Protein AF-A0A485C4Q7-F1 (afdb_monomer_lite)

Organism: Kluyvera cryocrescens (NCBI:txid580)

Foldseek 3Di:
DDDDPPDPPPPDDDPPDPVVVVVVVVVVVVVVVVVCCVVADDPPPDQKDKDKDKWKFWCDLWWPDHGGHTDDPPDDTDFQAQKDKDKDPPQAPQADQKDKDFVCVRGVFFFFFDFQAKWKAWLNRIADTHPRPQWGKDWDAAPVRDIKIWIWGADRRRGMIMIGIPGRGHHPTIMMMITGTDCVSPVVNRTDMDMDIDMDMDGHDDDDDDDDDDD

Radius of gyration: 36.51 Å; chains: 1; bounding box: 51×37×116 Å

Sequence (215 aa):
MLESVAAEMMSVSDGVMRLPLFLAMILPVQLGAATADACTFIPVTRDQSDIYEVFNVAGSSFGSYAAGDVLDMQSVGVYSQLRRRYVLVASSDGTSKTATFKMEDFEGQNVPIRKGRTNIYVNRIKSVVDNGSGSLLHSFTNAAGEQITVTCSLNYNIGQIALSFSKAPDKGTEIAIETEINIEAAPELIPLINHEMKKYTLFPSQFVIAAEHTV

Structure (mmCIF, N/CA/C/O backbone):
data_AF-A0A485C4Q7-F1
#
_entry.id   AF-A0A485C4Q7-F1
#
loop_
_atom_site.group_PDB
_atom_site.id
_atom_site.type_symbol
_atom_site.label_atom_id
_atom_site.label_alt_id
_atom_site.label_comp_id
_atom_site.label_asym_id
_atom_site.label_entity_id
_atom_site.label_seq_id
_atom_site.pdbx_PDB_ins_code
_atom_site.Cartn_x
_atom_site.Cartn_y
_atom_site.Cartn_z
_atom_site.occupancy
_atom_site.B_iso_or_equiv
_atom_site.auth_seq_id
_atom_site.auth_comp_id
_atom_site.auth_asym_id
_atom_site.auth_atom_id
_atom_site.pdbx_PDB_model_num
ATOM 1 N N . MET A 1 1 ? -8.036 22.361 -90.018 1.00 46.34 1 MET A N 1
ATOM 2 C CA . MET A 1 1 ? -9.222 22.288 -90.901 1.00 46.34 1 MET A CA 1
ATOM 3 C C . MET A 1 1 ? -9.154 21.002 -91.707 1.00 46.34 1 MET A C 1
ATOM 5 O O . MET A 1 1 ? -8.035 20.579 -91.968 1.00 46.34 1 MET A O 1
ATOM 9 N N . LEU A 1 2 ? -10.323 20.455 -92.076 1.00 27.45 2 LEU A N 1
ATOM 10 C CA . LEU A 1 2 ? -10.678 19.052 -92.396 1.00 27.45 2 LEU A CA 1
ATOM 11 C C . LEU A 1 2 ? -11.134 18.295 -91.134 1.00 27.45 2 LEU A C 1
ATOM 13 O O . LEU A 1 2 ? -10.340 17.628 -90.487 1.00 27.45 2 LEU A O 1
ATOM 17 N N . GLU A 1 3 ? -12.254 18.671 -90.512 1.00 32.81 3 GLU A N 1
ATOM 18 C CA . GLU A 1 3 ? -13.667 18.406 -90.873 1.00 32.81 3 GLU A CA 1
ATOM 19 C C . GLU A 1 3 ? -14.136 16.952 -90.690 1.00 32.81 3 GLU A C 1
ATOM 21 O O . GLU A 1 3 ? -13.686 16.034 -91.361 1.00 32.81 3 GLU A O 1
ATOM 26 N N . SER A 1 4 ? -15.113 16.832 -89.781 1.00 42.53 4 SER A N 1
ATOM 27 C CA . SER A 1 4 ? -16.266 15.925 -89.766 1.00 42.53 4 SER A CA 1
ATOM 28 C C . SER A 1 4 ? -16.051 14.429 -90.024 1.00 42.53 4 SER A C 1
ATOM 30 O O . SER A 1 4 ? -16.194 13.946 -91.142 1.00 42.53 4 SER A O 1
ATOM 32 N N . VAL A 1 5 ? -15.929 13.669 -88.931 1.00 37.97 5 VAL A N 1
ATOM 33 C CA . VAL A 1 5 ? -16.602 12.362 -88.810 1.00 37.97 5 VAL A CA 1
ATOM 34 C C . VAL A 1 5 ? -17.296 12.312 -87.445 1.00 37.97 5 VAL A C 1
ATOM 36 O O . VAL A 1 5 ? -16.963 11.534 -86.557 1.00 37.97 5 VAL A O 1
ATOM 39 N N . ALA A 1 6 ? -18.250 13.223 -87.255 1.00 49.09 6 ALA A N 1
ATOM 40 C CA . ALA A 1 6 ? -19.286 13.098 -86.241 1.00 49.09 6 ALA A CA 1
ATOM 41 C C . ALA A 1 6 ? -20.558 12.638 -86.960 1.00 49.09 6 ALA 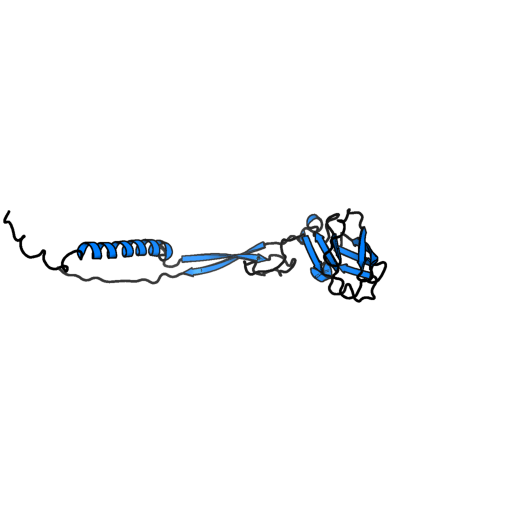A C 1
ATOM 43 O O . ALA A 1 6 ? -21.253 13.459 -87.550 1.00 49.09 6 ALA A O 1
ATOM 44 N N . ALA A 1 7 ? -20.833 11.332 -86.946 1.00 48.88 7 ALA A N 1
ATOM 45 C CA . ALA A 1 7 ? -22.160 10.815 -87.293 1.00 48.88 7 ALA A CA 1
ATOM 46 C C . ALA A 1 7 ? -22.465 9.413 -86.732 1.00 48.88 7 ALA A C 1
ATOM 48 O O . ALA A 1 7 ? -23.632 9.136 -86.492 1.00 48.88 7 ALA A O 1
ATOM 49 N N . GLU A 1 8 ? -21.475 8.545 -86.457 1.00 44.47 8 GLU A N 1
ATOM 50 C CA . GLU A 1 8 ? -21.786 7.129 -86.140 1.00 44.47 8 GLU A CA 1
ATOM 51 C C . GLU A 1 8 ? -21.089 6.505 -84.915 1.00 44.47 8 GLU A C 1
ATOM 53 O O . GLU A 1 8 ? -21.398 5.374 -84.560 1.00 44.47 8 GLU A O 1
ATOM 58 N N . MET A 1 9 ? -20.223 7.218 -84.184 1.00 45.53 9 MET A N 1
ATOM 59 C CA . MET A 1 9 ? -19.555 6.664 -82.981 1.00 45.53 9 MET A CA 1
ATOM 60 C C . MET A 1 9 ? -20.230 7.039 -81.645 1.00 45.53 9 MET A C 1
ATOM 62 O O . MET A 1 9 ? -19.627 6.905 -80.585 1.00 45.53 9 MET A O 1
ATOM 66 N N . MET A 1 10 ? -21.493 7.483 -81.679 1.00 42.41 10 MET A N 1
ATOM 67 C CA . MET A 1 10 ? -22.301 7.817 -80.489 1.00 42.41 10 MET A CA 1
ATOM 68 C C . MET A 1 10 ? -23.436 6.808 -80.214 1.00 42.41 10 MET A C 1
ATOM 70 O O . MET A 1 10 ? -24.407 7.155 -79.548 1.00 42.41 10 MET A O 1
ATOM 74 N N . SER A 1 11 ? -23.348 5.566 -80.709 1.00 48.94 11 SER A N 1
ATOM 75 C CA . SER A 1 11 ? -24.413 4.556 -80.545 1.00 48.94 11 SER A CA 1
ATOM 76 C C . SER A 1 11 ? -24.047 3.327 -79.699 1.00 48.94 11 SER A C 1
ATOM 78 O O . SER A 1 11 ? -24.904 2.465 -79.513 1.00 48.94 11 SER A O 1
ATOM 80 N N . VAL A 1 12 ? -22.836 3.241 -79.122 1.00 48.69 12 VAL A N 1
ATOM 81 C CA . VAL A 1 12 ? -22.468 2.142 -78.203 1.00 48.69 12 VAL A CA 1
ATOM 82 C C . VAL A 1 12 ? -21.661 2.656 -77.005 1.00 48.69 12 VAL A C 1
ATOM 84 O O . VAL A 1 12 ? -20.653 3.347 -77.143 1.00 48.69 12 VAL A O 1
ATOM 87 N N . SER A 1 13 ? -22.137 2.308 -75.811 1.00 49.59 13 SER A N 1
ATOM 88 C CA . SER A 1 13 ? -21.607 2.664 -74.489 1.00 49.59 13 SER A CA 1
ATOM 89 C C . SER A 1 13 ? -20.292 1.932 -74.151 1.00 49.59 13 SER A C 1
ATOM 91 O O . SER A 1 13 ? -20.245 1.197 -73.172 1.00 49.59 13 SER A O 1
ATOM 93 N N . ASP A 1 14 ? -19.223 2.115 -74.934 1.00 49.34 14 ASP A N 1
ATOM 94 C CA . ASP A 1 14 ? -17.923 1.461 -74.652 1.00 49.34 14 ASP A CA 1
ATOM 95 C C . ASP A 1 14 ? -16.669 2.327 -74.902 1.00 49.34 14 ASP A C 1
ATOM 97 O O . ASP A 1 14 ? -15.537 1.853 -74.804 1.00 49.34 14 ASP A O 1
ATOM 101 N N . GLY A 1 15 ? -16.832 3.624 -75.186 1.00 48.62 15 GLY A N 1
ATOM 102 C CA . GLY A 1 15 ? -15.708 4.521 -75.508 1.00 48.62 15 GLY A CA 1
ATOM 103 C C . GLY A 1 15 ? -15.477 5.687 -74.547 1.00 48.62 15 GLY A C 1
ATOM 104 O O . GLY A 1 15 ? -14.541 6.461 -74.739 1.00 48.62 15 GLY A O 1
ATOM 105 N N . VAL A 1 16 ? -16.321 5.851 -73.528 1.00 47.28 16 VAL A N 1
ATOM 106 C CA . VAL A 1 16 ? -16.266 6.999 -72.616 1.00 47.28 16 VAL A CA 1
ATOM 107 C C . VAL A 1 16 ? -15.498 6.594 -71.352 1.00 47.28 16 VAL A C 1
ATOM 109 O O . VAL A 1 16 ? -15.883 5.665 -70.655 1.00 47.28 16 VAL A O 1
ATOM 112 N N . MET A 1 17 ? -14.416 7.329 -71.060 1.00 46.34 17 MET A N 1
ATOM 113 C CA . MET A 1 17 ? -13.672 7.357 -69.784 1.00 46.34 17 MET A CA 1
ATOM 114 C C . MET A 1 17 ? -12.597 6.284 -69.505 1.00 46.34 17 MET A C 1
ATOM 116 O O . MET A 1 17 ? -12.550 5.750 -68.404 1.00 46.34 17 MET A O 1
ATOM 120 N N . ARG A 1 18 ? -11.625 6.038 -70.397 1.00 49.19 18 ARG A N 1
ATOM 121 C CA . ARG A 1 18 ? -10.355 5.399 -69.956 1.00 49.19 18 ARG A CA 1
ATOM 122 C C . ARG A 1 18 ? -9.349 6.407 -69.389 1.00 49.19 18 ARG A C 1
ATOM 124 O O . ARG A 1 18 ? -8.760 6.159 -68.345 1.00 49.19 18 ARG A O 1
ATOM 131 N N . LEU A 1 19 ? -9.204 7.579 -70.011 1.00 51.00 19 LEU A N 1
ATOM 132 C CA . LEU A 1 19 ? -8.240 8.602 -69.572 1.00 51.00 19 LEU A CA 1
ATOM 133 C C . LEU A 1 19 ? -8.528 9.177 -68.161 1.00 51.00 19 LEU A C 1
ATOM 135 O O . LEU A 1 19 ? -7.599 9.240 -67.358 1.00 51.00 19 LEU A O 1
ATOM 139 N N . PRO A 1 20 ? -9.780 9.538 -67.800 1.00 46.31 20 PRO A N 1
ATOM 140 C CA . PRO A 1 20 ? -10.096 10.049 -66.462 1.00 46.31 20 PRO A CA 1
ATOM 141 C C . PRO A 1 20 ? -9.988 8.965 -65.382 1.00 46.31 20 PRO A C 1
ATOM 143 O O . PRO A 1 20 ? -9.615 9.265 -64.252 1.00 46.31 20 PRO A O 1
ATOM 146 N N . LEU A 1 21 ? -10.263 7.702 -65.736 1.00 50.88 21 LEU A N 1
ATOM 147 C CA . LEU A 1 21 ? -10.154 6.555 -64.831 1.00 50.88 21 LEU A CA 1
ATOM 148 C C . LEU A 1 21 ? -8.683 6.219 -64.519 1.00 50.88 21 LEU A C 1
ATOM 150 O O . LEU A 1 21 ? -8.346 5.965 -63.366 1.00 50.88 21 LEU A O 1
ATOM 154 N N . PHE A 1 22 ? -7.788 6.301 -65.515 1.00 50.62 22 PHE A N 1
ATOM 155 C CA . PHE A 1 22 ? -6.341 6.161 -65.301 1.00 50.62 22 PHE A CA 1
ATOM 156 C C . PHE A 1 22 ? -5.765 7.307 -64.451 1.00 50.62 22 PHE A C 1
ATOM 158 O O . PHE A 1 22 ? -4.963 7.055 -63.555 1.00 50.62 22 PHE A O 1
ATOM 165 N N . LEU A 1 23 ? -6.218 8.550 -64.651 1.00 47.44 23 LEU A N 1
ATOM 166 C CA . LEU A 1 23 ? -5.841 9.699 -63.810 1.00 47.44 23 LEU A CA 1
ATOM 167 C C . LEU A 1 23 ? -6.342 9.564 -62.360 1.00 47.44 23 LEU A C 1
ATOM 169 O O . LEU A 1 23 ? -5.604 9.876 -61.424 1.00 47.44 23 LEU A O 1
ATOM 173 N N . ALA A 1 24 ? -7.556 9.040 -62.165 1.00 46.94 24 ALA A N 1
ATOM 174 C CA . ALA A 1 24 ? -8.121 8.757 -60.845 1.00 46.94 24 ALA A CA 1
ATOM 175 C C . ALA A 1 24 ? -7.424 7.592 -60.116 1.00 46.94 24 ALA A C 1
ATOM 177 O O . ALA A 1 24 ? -7.487 7.538 -58.894 1.00 46.94 24 ALA A O 1
ATOM 178 N N . MET A 1 25 ? -6.735 6.691 -60.829 1.00 49.00 25 MET A N 1
ATOM 179 C CA . MET A 1 25 ? -5.866 5.663 -60.234 1.00 49.00 25 MET A CA 1
ATOM 180 C C . MET A 1 25 ? -4.456 6.174 -59.898 1.00 49.00 25 MET A C 1
ATOM 182 O O . MET A 1 25 ? -3.850 5.693 -58.946 1.00 49.00 25 MET A O 1
ATOM 186 N N . ILE A 1 26 ? -3.925 7.146 -60.644 1.00 50.81 26 ILE A N 1
ATOM 187 C CA . ILE A 1 26 ? -2.568 7.684 -60.433 1.00 50.81 26 ILE A CA 1
ATOM 188 C C . ILE A 1 26 ? -2.497 8.593 -59.191 1.00 50.81 26 ILE A C 1
ATOM 190 O O . ILE A 1 26 ? -1.523 8.538 -58.440 1.00 50.81 26 ILE A O 1
ATOM 194 N N . LEU A 1 27 ? -3.534 9.393 -58.929 1.00 44.69 27 LEU A N 1
ATOM 195 C CA . LEU A 1 27 ? -3.564 10.351 -57.811 1.00 44.69 27 LEU A CA 1
ATOM 196 C C . LEU A 1 27 ? -3.566 9.705 -56.404 1.00 44.69 27 LEU A C 1
ATOM 198 O O . LEU A 1 27 ? -2.797 10.156 -55.556 1.00 44.69 27 LEU A O 1
ATOM 202 N N . PRO A 1 28 ? -4.338 8.635 -56.126 1.00 48.78 28 PRO A N 1
ATOM 203 C CA . PRO A 1 28 ? -4.292 7.938 -54.840 1.00 48.78 28 PRO A CA 1
ATOM 204 C C . PRO A 1 28 ? -2.979 7.181 -54.616 1.00 48.78 28 PRO A C 1
ATOM 206 O O . PRO A 1 28 ? -2.513 7.107 -53.483 1.00 48.78 28 PRO A O 1
ATOM 209 N N . VAL A 1 29 ? -2.353 6.656 -55.680 1.00 52.88 29 VAL A N 1
ATOM 210 C CA . VAL A 1 29 ? -1.058 5.954 -55.596 1.00 52.88 29 VAL A CA 1
ATOM 211 C C . VAL A 1 29 ? 0.072 6.928 -55.254 1.00 52.88 29 VAL A C 1
ATOM 213 O O . VAL A 1 29 ? 0.924 6.603 -54.431 1.00 52.88 29 VAL A O 1
ATOM 216 N N . GLN A 1 30 ? 0.052 8.152 -55.794 1.00 49.72 30 GLN A N 1
ATOM 217 C CA . GLN A 1 30 ? 1.031 9.179 -55.420 1.00 49.72 30 GLN A CA 1
ATOM 218 C C . GLN A 1 30 ? 0.791 9.770 -54.019 1.00 49.72 30 GLN A C 1
ATOM 220 O O . GLN A 1 30 ? 1.753 10.056 -53.308 1.00 49.72 30 GLN A O 1
ATOM 225 N N . LEU A 1 31 ? -0.465 9.900 -53.574 1.00 42.94 31 LEU A N 1
ATOM 226 C CA . LEU A 1 31 ? -0.775 10.403 -52.227 1.00 42.94 31 LEU A CA 1
ATOM 227 C C . LEU A 1 31 ? -0.521 9.348 -51.129 1.00 42.94 31 LEU A C 1
ATOM 229 O O . LEU A 1 31 ? -0.059 9.685 -50.036 1.00 42.94 31 LEU A O 1
ATOM 233 N N . GLY A 1 32 ? -0.751 8.066 -51.440 1.00 47.28 32 GLY A N 1
ATOM 234 C CA . GLY A 1 32 ? -0.361 6.933 -50.596 1.00 47.28 32 GLY A CA 1
ATOM 235 C C . GLY A 1 32 ? 1.158 6.769 -50.498 1.00 47.28 32 GLY A C 1
ATOM 236 O O . GLY A 1 32 ? 1.666 6.435 -49.432 1.00 47.28 32 GLY A O 1
ATOM 237 N N . ALA A 1 33 ? 1.897 7.093 -51.566 1.00 52.59 33 ALA A N 1
ATOM 238 C CA . ALA A 1 33 ? 3.357 7.100 -51.548 1.00 52.59 33 ALA A CA 1
ATOM 239 C C . ALA A 1 33 ? 3.921 8.205 -50.642 1.00 52.59 33 ALA A C 1
ATOM 241 O O . ALA A 1 33 ? 4.796 7.911 -49.845 1.00 52.59 33 ALA A O 1
ATOM 242 N N . ALA A 1 34 ? 3.391 9.434 -50.676 1.00 48.88 34 ALA A N 1
ATOM 243 C CA . ALA A 1 34 ? 3.900 10.535 -49.843 1.00 48.88 34 ALA A CA 1
ATOM 244 C C . ALA A 1 34 ? 3.636 10.347 -48.333 1.00 48.88 34 ALA A C 1
ATOM 246 O O . ALA A 1 34 ? 4.421 10.785 -47.494 1.00 48.88 34 ALA A O 1
ATOM 247 N N . THR A 1 35 ? 2.536 9.679 -47.972 1.00 46.25 35 THR A N 1
ATOM 248 C CA . THR A 1 35 ? 2.218 9.352 -46.568 1.00 46.25 35 THR A CA 1
ATOM 249 C C . THR A 1 35 ? 2.944 8.099 -46.078 1.00 46.25 35 THR A C 1
ATOM 251 O O . THR A 1 35 ? 3.341 8.052 -44.915 1.00 46.25 35 THR A O 1
ATOM 254 N N . ALA A 1 36 ? 3.214 7.130 -46.959 1.00 45.50 36 ALA A N 1
ATOM 255 C CA . ALA A 1 36 ? 4.165 6.058 -46.678 1.00 45.50 36 ALA A CA 1
ATOM 256 C C . ALA A 1 36 ? 5.606 6.590 -46.565 1.00 45.50 36 ALA A C 1
ATOM 258 O O . ALA A 1 36 ? 6.362 6.091 -45.735 1.00 45.50 36 ALA A O 1
ATOM 259 N N . ASP A 1 37 ? 5.973 7.627 -47.325 1.00 42.66 37 ASP A N 1
ATOM 260 C CA . ASP A 1 37 ? 7.310 8.235 -47.318 1.00 42.66 37 ASP A CA 1
ATOM 261 C C . ASP A 1 37 ? 7.650 8.847 -45.947 1.00 42.66 37 ASP A C 1
ATOM 263 O O . ASP A 1 37 ? 8.690 8.564 -45.353 1.00 42.66 37 ASP A O 1
ATOM 267 N N . ALA A 1 38 ? 6.689 9.567 -45.359 1.00 44.03 38 ALA A N 1
ATOM 268 C CA . ALA A 1 38 ? 6.826 10.183 -44.038 1.00 44.03 38 ALA A CA 1
ATOM 269 C C . ALA A 1 38 ? 6.892 9.179 -42.865 1.00 44.03 38 ALA A C 1
ATOM 271 O O . ALA A 1 38 ? 7.367 9.537 -41.787 1.00 44.03 38 ALA A O 1
ATOM 272 N N . CYS A 1 39 ? 6.427 7.938 -43.051 1.00 44.81 39 CYS A N 1
ATOM 273 C CA . CYS A 1 39 ? 6.430 6.906 -42.006 1.00 44.81 39 CYS A CA 1
ATOM 274 C C . CYS A 1 39 ? 7.407 5.745 -42.262 1.00 44.81 39 CYS A C 1
ATOM 276 O O . CYS A 1 39 ? 7.594 4.931 -41.359 1.00 44.81 39 CYS A O 1
ATOM 278 N N . THR A 1 40 ? 8.038 5.656 -43.442 1.00 51.75 40 THR A N 1
ATOM 279 C CA . THR A 1 40 ? 8.818 4.464 -43.845 1.00 51.75 40 THR A CA 1
ATOM 280 C C . THR A 1 40 ? 10.255 4.760 -44.284 1.00 51.75 40 THR A C 1
ATOM 282 O O . THR A 1 40 ? 11.059 3.829 -44.341 1.00 51.75 40 THR A O 1
ATOM 285 N N . PHE A 1 41 ? 10.630 6.015 -44.561 1.00 53.94 41 PHE A N 1
ATOM 286 C CA . PHE A 1 41 ? 11.959 6.322 -45.100 1.00 53.94 41 PHE A CA 1
ATOM 287 C C . PHE A 1 41 ? 12.825 7.082 -44.095 1.00 53.94 41 PHE A C 1
ATOM 289 O O . PHE A 1 41 ? 12.546 8.210 -43.693 1.00 53.94 41 PHE A O 1
ATOM 296 N N . ILE A 1 42 ? 13.920 6.437 -43.690 1.00 56.69 42 ILE A N 1
ATOM 297 C CA . ILE A 1 42 ? 15.017 7.088 -42.972 1.00 56.69 42 ILE A CA 1
ATOM 298 C C . ILE A 1 42 ? 15.742 7.981 -43.996 1.00 56.69 42 ILE A C 1
ATOM 300 O O . ILE A 1 42 ? 16.141 7.471 -45.046 1.00 56.69 42 ILE A O 1
ATOM 304 N N . PRO A 1 43 ? 15.919 9.293 -43.749 1.00 52.19 43 PRO A N 1
ATOM 305 C CA . PRO A 1 43 ? 16.594 10.175 -44.693 1.00 52.19 43 PRO A CA 1
ATOM 306 C C . PRO A 1 43 ? 18.017 9.677 -45.000 1.00 52.19 43 PRO A C 1
ATOM 308 O O . PRO A 1 43 ? 18.822 9.434 -44.102 1.00 52.19 43 PRO A O 1
ATOM 311 N N . VAL A 1 44 ? 18.296 9.567 -46.302 1.00 48.31 44 VAL A N 1
ATOM 312 C CA . VAL A 1 44 ? 19.407 8.887 -47.010 1.00 48.31 44 VAL A CA 1
ATOM 313 C C . VAL A 1 44 ? 20.838 9.182 -46.527 1.00 48.31 44 VAL A C 1
ATOM 315 O O . VAL A 1 44 ? 21.777 8.513 -46.942 1.00 48.31 44 VAL A O 1
ATOM 318 N N . THR A 1 45 ? 21.068 10.145 -45.637 1.00 52.31 45 THR A N 1
ATOM 319 C CA . THR A 1 45 ? 22.433 10.453 -45.176 1.00 52.31 45 THR A CA 1
ATOM 320 C C . THR A 1 45 ? 22.964 9.484 -44.118 1.00 52.31 45 THR A C 1
ATOM 322 O O . THR A 1 45 ? 24.146 9.566 -43.778 1.00 52.31 45 THR A O 1
ATOM 325 N N . ARG A 1 46 ? 22.132 8.575 -43.586 1.00 52.97 46 ARG A N 1
ATOM 326 C CA . ARG A 1 46 ? 22.537 7.567 -42.594 1.00 52.97 46 ARG A CA 1
ATOM 327 C C . ARG A 1 46 ? 21.897 6.204 -42.885 1.00 52.97 46 ARG A C 1
ATOM 329 O O . ARG A 1 46 ? 20.684 6.068 -42.792 1.00 52.97 46 ARG A O 1
ATOM 336 N N . ASP A 1 47 ? 22.726 5.184 -43.125 1.00 61.84 47 ASP A N 1
ATOM 337 C CA . ASP A 1 47 ? 22.329 3.765 -43.285 1.00 61.84 47 ASP A CA 1
ATOM 338 C C . ASP A 1 47 ? 21.821 3.110 -41.982 1.00 61.84 47 ASP A C 1
ATOM 340 O O . ASP A 1 47 ? 21.518 1.918 -41.938 1.00 61.84 47 ASP A O 1
ATOM 344 N N . GLN A 1 48 ? 21.735 3.882 -40.899 1.00 65.94 48 GLN A N 1
ATOM 345 C CA . GLN A 1 48 ? 21.333 3.425 -39.580 1.00 65.94 48 GLN A CA 1
ATOM 346 C C . GLN A 1 48 ? 20.550 4.532 -38.869 1.00 65.94 48 GLN A C 1
ATOM 348 O O . GLN A 1 48 ? 21.037 5.659 -38.737 1.00 65.94 48 GLN A O 1
ATOM 353 N N . SER A 1 49 ? 19.356 4.201 -38.376 1.00 65.19 49 SER A N 1
ATOM 354 C CA . SER A 1 49 ? 18.603 5.053 -37.452 1.00 65.19 49 SER A CA 1
ATOM 355 C C . SER A 1 49 ? 18.506 4.373 -36.093 1.00 65.19 49 SER A C 1
ATOM 357 O O . SER A 1 49 ? 18.149 3.199 -36.005 1.00 65.19 49 SER A O 1
ATOM 359 N N . ASP A 1 50 ? 18.828 5.110 -35.035 1.00 73.31 50 ASP A N 1
ATOM 360 C CA . ASP A 1 50 ? 18.721 4.637 -33.661 1.00 73.31 50 ASP A CA 1
ATOM 361 C C . ASP A 1 50 ? 17.496 5.289 -33.006 1.00 73.31 50 ASP A C 1
ATOM 363 O O . ASP A 1 50 ? 17.432 6.511 -32.869 1.00 73.31 50 ASP A O 1
ATOM 367 N N . ILE A 1 51 ? 16.529 4.470 -32.597 1.00 75.56 51 ILE A N 1
ATOM 368 C CA . ILE A 1 51 ? 15.357 4.880 -31.823 1.00 75.56 51 ILE A CA 1
ATOM 369 C C . ILE A 1 51 ? 15.608 4.525 -30.359 1.00 75.56 51 ILE A C 1
ATOM 371 O O . ILE A 1 51 ? 16.019 3.408 -30.046 1.00 75.56 51 ILE A O 1
ATOM 375 N N . TYR A 1 52 ? 15.342 5.471 -29.462 1.00 73.06 52 TYR A N 1
ATOM 376 C CA . TYR A 1 52 ? 15.441 5.263 -28.022 1.00 73.06 52 TYR A CA 1
ATOM 377 C C . TYR A 1 52 ? 14.037 5.209 -27.427 1.00 73.06 52 TYR A C 1
ATOM 379 O O . TYR A 1 52 ? 13.283 6.175 -27.513 1.00 73.06 52 TYR A O 1
ATOM 387 N N . GLU A 1 53 ? 13.692 4.076 -26.828 1.00 76.88 53 GLU A N 1
ATOM 388 C CA . GLU A 1 53 ? 12.511 3.934 -25.983 1.00 76.88 53 GLU A CA 1
ATOM 389 C C . GLU A 1 53 ? 12.918 4.252 -24.546 1.00 76.88 53 GLU A C 1
ATOM 391 O O . GLU A 1 53 ? 13.815 3.607 -24.000 1.00 76.88 53 GLU A O 1
ATOM 396 N N . VAL A 1 54 ? 12.280 5.258 -23.949 1.00 78.25 54 VAL A N 1
ATOM 397 C CA . VAL A 1 54 ? 12.460 5.603 -22.537 1.00 78.25 54 VAL A CA 1
ATOM 398 C C . VAL A 1 54 ? 11.302 4.999 -21.761 1.00 78.25 54 VAL A C 1
ATOM 400 O O . VAL A 1 54 ? 10.149 5.321 -22.044 1.00 78.25 54 VAL A O 1
ATOM 403 N N . PHE A 1 55 ? 11.599 4.160 -20.776 1.00 82.19 55 PHE A N 1
ATOM 404 C CA . PHE A 1 55 ? 10.589 3.597 -19.884 1.00 82.19 55 PHE A CA 1
ATOM 405 C C . PHE A 1 55 ? 10.920 3.904 -18.426 1.00 82.19 55 PHE A C 1
ATOM 407 O O . PHE A 1 55 ? 12.073 4.124 -18.044 1.00 82.19 55 PHE A O 1
ATOM 414 N N . ASN A 1 56 ? 9.867 3.977 -17.617 1.00 82.94 56 ASN A N 1
ATOM 415 C CA . ASN A 1 56 ? 9.970 4.288 -16.200 1.00 82.94 56 ASN A CA 1
ATOM 416 C C . ASN A 1 56 ? 10.286 3.015 -15.422 1.00 82.94 56 ASN A C 1
ATOM 418 O O . ASN A 1 56 ? 9.679 1.971 -15.653 1.00 82.94 56 ASN A O 1
ATOM 422 N N . VAL A 1 57 ? 11.201 3.124 -14.469 1.00 84.50 57 VAL A N 1
ATOM 423 C CA . VAL A 1 57 ? 11.623 2.031 -13.596 1.00 84.50 57 VAL A CA 1
ATOM 424 C C . VAL A 1 57 ? 11.536 2.501 -12.148 1.00 84.50 57 VAL A C 1
ATOM 426 O O . VAL A 1 57 ? 11.881 3.641 -11.829 1.00 84.50 57 VAL A O 1
ATOM 429 N N . ALA A 1 58 ? 11.062 1.644 -11.250 1.00 81.31 58 ALA A N 1
ATOM 430 C CA . ALA A 1 58 ? 11.039 1.925 -9.823 1.00 81.31 58 ALA A CA 1
ATOM 431 C C . ALA A 1 58 ? 12.478 2.040 -9.291 1.00 81.31 58 ALA A C 1
ATOM 433 O O . ALA A 1 58 ? 13.254 1.091 -9.322 1.00 81.31 58 ALA A O 1
ATOM 434 N N . GLY A 1 59 ? 12.858 3.219 -8.802 1.00 76.06 59 GLY A N 1
ATOM 435 C CA . GLY A 1 59 ? 14.173 3.473 -8.206 1.00 76.06 59 GLY A CA 1
ATOM 436 C C . GLY A 1 59 ? 14.285 3.065 -6.734 1.00 76.06 59 GLY A C 1
ATOM 437 O O . GLY A 1 59 ? 15.380 3.087 -6.182 1.00 76.06 59 GLY A O 1
ATOM 438 N N . SER A 1 60 ? 13.175 2.702 -6.089 1.00 79.38 60 SER A N 1
ATOM 439 C CA . SER A 1 60 ? 13.113 2.342 -4.668 1.00 79.38 60 SER A CA 1
ATOM 440 C C . SER A 1 60 ? 12.132 1.197 -4.431 1.00 79.38 60 SER A C 1
ATOM 442 O O . SER A 1 60 ? 11.154 1.061 -5.161 1.00 79.38 60 SER A O 1
ATOM 444 N N . SER A 1 61 ? 12.356 0.406 -3.382 1.00 77.44 61 SER A N 1
ATOM 445 C CA . SER A 1 61 ? 11.406 -0.608 -2.920 1.00 77.44 61 SER A CA 1
ATOM 446 C C . SER A 1 61 ? 10.354 0.040 -2.016 1.00 77.44 61 SER A C 1
ATOM 448 O O . SER A 1 61 ? 10.577 0.203 -0.814 1.00 77.44 61 SER A O 1
ATOM 450 N N . PHE A 1 62 ? 9.228 0.459 -2.588 1.00 76.31 62 PHE A N 1
ATOM 451 C CA . PHE A 1 62 ? 8.131 1.050 -1.822 1.00 76.31 62 PHE A CA 1
ATOM 452 C C . PHE A 1 62 ? 6.776 0.582 -2.346 1.00 76.31 62 PHE A C 1
ATOM 454 O O . PHE A 1 62 ? 6.535 0.564 -3.552 1.00 76.31 62 PHE A O 1
ATOM 461 N N . GLY A 1 63 ? 5.863 0.237 -1.435 1.00 78.75 63 GLY A N 1
ATOM 462 C CA . GLY A 1 63 ? 4.570 -0.328 -1.801 1.00 78.75 63 GLY A CA 1
ATOM 463 C C . GLY A 1 63 ? 4.702 -1.640 -2.567 1.00 78.75 63 GLY A C 1
ATOM 464 O O . GLY A 1 63 ? 5.352 -2.570 -2.106 1.00 78.75 63 GLY A O 1
ATOM 465 N N . SER A 1 64 ? 4.046 -1.731 -3.724 1.00 79.50 64 SER A N 1
ATOM 466 C CA . SER A 1 64 ? 3.941 -2.983 -4.488 1.00 79.50 64 SER A CA 1
ATOM 467 C C . SER A 1 64 ? 5.129 -3.280 -5.409 1.00 79.50 64 SER A C 1
ATOM 469 O O . SER A 1 64 ? 5.119 -4.330 -6.043 1.00 79.50 64 SER A O 1
ATOM 471 N N . TYR A 1 65 ? 6.104 -2.372 -5.519 1.00 83.12 65 TYR A N 1
ATOM 472 C CA . TYR A 1 65 ? 7.194 -2.472 -6.493 1.00 83.12 65 TYR A CA 1
ATOM 473 C C . TYR A 1 65 ? 8.549 -2.644 -5.812 1.00 83.12 65 TYR A C 1
ATOM 475 O O . TYR A 1 65 ? 8.851 -1.973 -4.819 1.00 83.12 65 TYR A O 1
ATOM 483 N N . ALA A 1 66 ? 9.376 -3.517 -6.380 1.00 82.75 66 ALA A N 1
ATOM 484 C CA . ALA A 1 66 ? 10.786 -3.628 -6.051 1.00 82.75 66 ALA A CA 1
ATOM 485 C C . ALA A 1 66 ? 11.610 -2.624 -6.872 1.00 82.75 66 ALA A C 1
ATOM 487 O O . ALA A 1 66 ? 11.204 -2.175 -7.945 1.00 82.75 66 ALA A O 1
ATOM 488 N N . ALA A 1 67 ? 12.797 -2.272 -6.375 1.00 81.38 67 ALA A N 1
ATOM 489 C CA . ALA A 1 67 ? 13.723 -1.461 -7.154 1.00 81.38 67 ALA A CA 1
ATOM 490 C C . ALA A 1 67 ? 14.140 -2.223 -8.427 1.00 81.38 67 ALA A C 1
ATOM 492 O O . ALA A 1 67 ? 14.582 -3.368 -8.343 1.00 81.38 67 ALA A O 1
ATOM 493 N N . GLY A 1 68 ? 14.008 -1.584 -9.589 1.00 80.75 68 GLY A N 1
ATOM 494 C CA . GLY A 1 68 ? 14.245 -2.183 -10.904 1.00 80.75 68 GLY A CA 1
ATOM 495 C C . GLY A 1 68 ? 12.979 -2.636 -11.640 1.00 80.75 68 GLY A C 1
ATOM 496 O O . GLY A 1 68 ? 13.067 -2.972 -12.819 1.00 80.75 68 GLY A O 1
ATOM 497 N N . ASP A 1 69 ? 11.805 -2.609 -11.003 1.00 83.06 69 ASP A N 1
ATOM 498 C CA . ASP A 1 69 ? 10.559 -2.992 -11.675 1.00 83.06 69 ASP A CA 1
ATOM 499 C C . ASP A 1 69 ? 10.121 -1.940 -12.701 1.00 83.06 69 ASP A C 1
ATOM 501 O O . ASP A 1 69 ? 10.131 -0.735 -12.434 1.00 83.06 69 ASP A O 1
ATOM 505 N N . VAL A 1 70 ? 9.691 -2.399 -13.878 1.00 82.31 70 VAL A N 1
ATOM 506 C CA . VAL A 1 70 ? 9.198 -1.527 -14.950 1.00 82.31 70 VAL A CA 1
ATOM 507 C C . VAL A 1 70 ? 7.790 -1.032 -14.620 1.00 82.31 70 VAL A C 1
ATOM 509 O O . VAL A 1 70 ? 6.866 -1.814 -14.392 1.00 82.31 70 VAL A O 1
ATOM 512 N N . LEU A 1 71 ? 7.622 0.287 -14.645 1.00 81.75 71 LEU A N 1
ATOM 513 C CA . LEU A 1 71 ? 6.356 0.975 -14.424 1.00 81.75 71 LEU A CA 1
ATOM 514 C C . LEU A 1 71 ? 5.697 1.268 -15.779 1.00 81.75 71 LEU A C 1
ATOM 516 O O . LEU A 1 71 ? 5.907 2.330 -16.367 1.00 81.75 71 LEU A O 1
ATOM 520 N N . ASP A 1 72 ? 4.910 0.314 -16.273 1.00 78.44 72 ASP A N 1
ATOM 521 C CA . ASP A 1 72 ? 4.166 0.411 -17.539 1.00 78.44 72 ASP A CA 1
ATOM 522 C C . ASP A 1 72 ? 2.640 0.489 -17.308 1.00 78.44 72 ASP A C 1
ATOM 524 O O . ASP A 1 72 ? 2.155 0.276 -16.198 1.00 78.44 72 ASP A O 1
ATOM 528 N N . MET A 1 73 ? 1.842 0.761 -18.344 1.00 74.44 73 MET A N 1
ATOM 529 C CA . MET A 1 73 ? 0.376 0.835 -18.276 1.00 74.44 73 MET A CA 1
ATOM 530 C C . MET A 1 73 ? -0.287 -0.449 -17.751 1.00 74.44 73 MET A C 1
ATOM 532 O O . MET A 1 73 ? -1.421 -0.408 -17.281 1.00 74.44 73 MET A O 1
ATOM 536 N N . GLN A 1 74 ? 0.397 -1.590 -17.869 1.00 76.44 74 GLN A N 1
ATOM 537 C CA . GLN A 1 74 ? -0.072 -2.886 -17.374 1.00 76.44 74 GLN A CA 1
ATOM 538 C C . GLN A 1 74 ? 0.283 -3.124 -15.902 1.00 76.44 74 GLN A C 1
ATOM 540 O O . GLN A 1 74 ? -0.209 -4.076 -15.297 1.00 76.44 74 GLN A O 1
ATOM 545 N N . SER A 1 75 ? 1.133 -2.275 -15.321 1.00 72.62 75 SER A N 1
ATOM 546 C CA . SER A 1 75 ? 1.529 -2.389 -13.925 1.00 72.62 75 SER A CA 1
ATOM 547 C C . SER A 1 75 ? 0.366 -1.978 -13.012 1.00 72.62 75 SER A C 1
ATOM 549 O O . SER A 1 75 ? -0.180 -0.877 -13.098 1.00 72.62 75 SER A O 1
ATOM 551 N N . VAL A 1 76 ? -0.064 -2.906 -12.155 1.00 74.38 76 VAL A N 1
ATOM 552 C CA . VAL A 1 76 ? -1.134 -2.691 -11.175 1.00 74.38 76 VAL A CA 1
ATOM 553 C C . VAL A 1 76 ? -0.514 -2.769 -9.791 1.00 74.38 76 VAL A C 1
ATOM 555 O O . VAL A 1 76 ? -0.083 -3.831 -9.352 1.00 74.38 76 VAL A O 1
ATOM 558 N N . GLY A 1 77 ? -0.475 -1.640 -9.090 1.00 76.06 77 GLY A N 1
ATOM 559 C CA . GLY A 1 77 ? 0.128 -1.570 -7.767 1.00 76.06 77 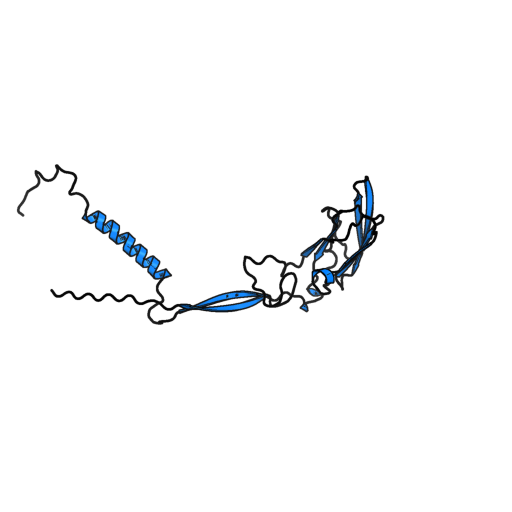GLY A CA 1
ATOM 560 C C . GLY A 1 77 ? 0.081 -0.170 -7.176 1.00 76.06 77 GLY A C 1
ATOM 561 O O . GLY A 1 77 ? -0.305 0.798 -7.837 1.00 76.06 77 GLY A O 1
ATOM 562 N N . VAL A 1 78 ? 0.492 -0.059 -5.916 1.00 79.06 78 VAL A N 1
ATOM 563 C CA . VAL A 1 78 ? 0.602 1.221 -5.213 1.00 79.06 78 VAL A CA 1
ATOM 564 C C . VAL A 1 78 ? 2.070 1.609 -5.080 1.00 79.06 78 VAL A C 1
ATOM 566 O O . VAL A 1 78 ? 2.838 0.918 -4.424 1.00 79.06 78 VAL A O 1
ATOM 569 N N . TYR A 1 79 ? 2.458 2.723 -5.706 1.00 78.31 79 TYR A N 1
ATOM 570 C CA . TYR A 1 79 ? 3.818 3.269 -5.609 1.00 78.31 79 TYR A CA 1
ATOM 571 C C . TYR A 1 79 ? 3.792 4.671 -4.994 1.00 78.31 79 TYR A C 1
ATOM 573 O O . TYR A 1 79 ? 4.145 4.854 -3.836 1.00 78.31 79 TYR A O 1
ATOM 581 N N . SER A 1 80 ? 3.228 5.654 -5.697 1.00 78.62 80 SER A N 1
ATOM 582 C CA . SER A 1 80 ? 3.146 7.054 -5.242 1.00 78.62 80 SER A CA 1
ATOM 583 C C . SER A 1 80 ? 1.931 7.376 -4.362 1.00 78.62 80 SER A C 1
ATOM 585 O O . SER A 1 80 ? 1.799 8.488 -3.849 1.00 78.62 80 SER A O 1
ATOM 587 N N . GLN A 1 81 ? 1.014 6.425 -4.176 1.00 82.56 81 GLN A N 1
ATOM 588 C CA . GLN A 1 81 ? -0.197 6.639 -3.387 1.00 82.56 81 GLN A CA 1
ATOM 589 C C . GLN A 1 81 ? 0.127 6.550 -1.894 1.00 82.56 81 GLN A C 1
ATOM 591 O O . GLN A 1 81 ? 0.388 5.464 -1.385 1.00 82.56 81 GLN A O 1
ATOM 596 N N . LEU A 1 82 ? 0.097 7.683 -1.188 1.00 84.00 82 LEU A N 1
ATOM 597 C CA . LEU A 1 82 ? 0.382 7.738 0.254 1.00 84.00 82 LEU A CA 1
ATOM 598 C C . LEU A 1 82 ? -0.833 7.396 1.121 1.00 84.00 82 LEU A C 1
ATOM 600 O O . LEU A 1 82 ? -0.675 6.951 2.254 1.00 84.00 82 LEU A O 1
ATOM 604 N N . ARG A 1 83 ? -2.050 7.595 0.604 1.00 86.50 83 ARG A N 1
ATOM 605 C CA . ARG A 1 83 ? -3.280 7.175 1.278 1.00 86.50 83 ARG A CA 1
ATOM 606 C C . ARG A 1 83 ? -3.648 5.776 0.817 1.00 86.50 83 ARG A C 1
ATOM 608 O O . ARG A 1 83 ? -3.931 5.577 -0.361 1.00 86.50 83 ARG A O 1
ATOM 615 N N . ARG A 1 84 ? -3.665 4.828 1.747 1.00 86.62 84 ARG A N 1
ATOM 616 C CA . ARG A 1 84 ? -3.898 3.410 1.457 1.00 86.62 84 ARG A CA 1
ATOM 617 C C . ARG A 1 84 ? -4.915 2.825 2.418 1.00 86.62 84 ARG A C 1
ATOM 619 O O . ARG A 1 84 ? -5.092 3.326 3.529 1.00 86.62 84 ARG A O 1
ATOM 626 N N . ARG A 1 85 ? -5.595 1.775 1.962 1.00 88.25 85 ARG A N 1
ATOM 627 C CA . ARG A 1 85 ? -6.526 0.981 2.760 1.00 88.25 85 ARG A CA 1
ATOM 628 C C . ARG A 1 85 ? -6.000 -0.439 2.872 1.00 88.25 85 ARG A C 1
ATOM 630 O O .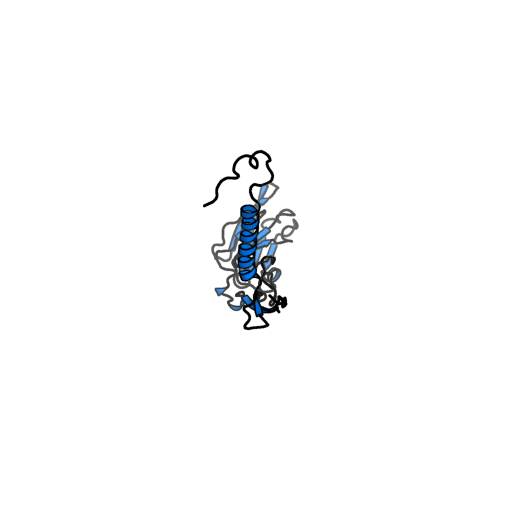 ARG A 1 85 ? -5.795 -1.094 1.857 1.00 88.25 85 ARG A O 1
ATOM 637 N N . TYR A 1 86 ? -5.866 -0.908 4.100 1.00 88.06 86 TYR A N 1
ATOM 638 C CA . TYR A 1 86 ? -5.401 -2.244 4.431 1.00 88.06 86 TYR A CA 1
ATOM 639 C C . TYR A 1 86 ? -6.538 -3.025 5.076 1.00 88.06 86 TYR A C 1
ATOM 641 O O . TYR A 1 86 ? -7.171 -2.543 6.015 1.00 88.06 86 TYR A O 1
ATOM 649 N N . VAL A 1 87 ? -6.813 -4.223 4.566 1.00 85.94 87 VAL A N 1
ATOM 650 C CA . VAL A 1 87 ? -7.813 -5.133 5.134 1.00 85.94 87 VAL A CA 1
ATOM 651 C C . VAL A 1 87 ? -7.101 -6.085 6.088 1.00 85.94 87 VAL A C 1
ATOM 653 O O . VAL A 1 87 ? -6.147 -6.757 5.698 1.00 85.94 87 VAL A O 1
ATOM 656 N N . LEU A 1 88 ? -7.553 -6.156 7.339 1.00 83.12 88 LEU A N 1
ATOM 657 C CA . LEU A 1 88 ? -7.007 -7.095 8.312 1.00 83.12 88 LEU A CA 1
ATOM 658 C C . LEU A 1 88 ? -7.635 -8.475 8.098 1.00 83.12 88 LEU A C 1
ATOM 660 O O . LEU A 1 88 ? -8.765 -8.733 8.501 1.00 83.12 88 LEU A O 1
ATOM 664 N N . VAL A 1 89 ? -6.884 -9.381 7.476 1.00 65.88 89 VAL A N 1
ATOM 665 C CA . VAL A 1 89 ? -7.374 -10.708 7.054 1.00 65.88 89 VAL A CA 1
ATOM 666 C C . VAL A 1 89 ? -7.766 -11.612 8.241 1.00 65.88 89 VAL A C 1
ATOM 668 O O . VAL A 1 89 ? -8.591 -12.506 8.087 1.00 65.88 89 VAL A O 1
ATOM 671 N N . ALA A 1 90 ? -7.229 -11.363 9.441 1.00 61.12 90 ALA A N 1
ATOM 672 C CA . ALA A 1 90 ? -7.436 -12.192 10.636 1.00 61.12 90 ALA A CA 1
ATOM 673 C C . ALA A 1 90 ? -8.253 -11.516 11.760 1.00 61.12 90 ALA A C 1
ATOM 675 O O . ALA A 1 90 ? -8.245 -11.987 12.894 1.00 61.12 90 ALA A O 1
ATOM 676 N N . SER A 1 91 ? -8.933 -10.394 11.503 1.00 61.16 91 SER A N 1
ATOM 677 C CA . SER A 1 91 ? -9.454 -9.539 12.586 1.00 61.16 91 SER A CA 1
ATOM 678 C C . SER A 1 91 ? -10.758 -9.996 13.253 1.00 61.16 91 SER A C 1
ATOM 680 O O . SER A 1 91 ? -11.158 -9.393 14.246 1.00 61.16 91 SER A O 1
ATOM 682 N N . SER A 1 92 ? -11.453 -11.002 12.718 1.00 61.09 92 SER A N 1
ATOM 683 C CA . SER A 1 92 ? -12.763 -11.442 13.223 1.00 61.09 92 SER A CA 1
ATOM 684 C C . SER A 1 92 ? -12.886 -12.966 13.265 1.00 61.09 92 SER A C 1
ATOM 686 O O . SER A 1 92 ? -13.579 -13.608 12.476 1.00 61.09 92 SER A O 1
ATOM 688 N N . ASP A 1 93 ? -12.203 -13.564 14.235 1.00 69.12 93 ASP A N 1
ATOM 689 C CA . ASP A 1 93 ? -12.299 -14.989 14.572 1.00 69.12 93 ASP A CA 1
ATOM 690 C C . ASP A 1 93 ? -13.526 -15.325 15.453 1.00 69.12 93 ASP A C 1
ATOM 692 O O . ASP A 1 93 ? -13.788 -16.496 15.728 1.00 69.12 93 ASP A O 1
ATOM 696 N N . GLY A 1 94 ? -14.289 -14.314 15.892 1.00 68.94 94 GLY A N 1
ATOM 697 C CA . GLY A 1 94 ? -15.422 -14.464 16.812 1.00 68.94 94 GLY A CA 1
ATOM 698 C C . GLY A 1 94 ? -15.034 -14.586 18.290 1.00 68.94 94 GLY A C 1
ATOM 699 O O . GLY A 1 94 ? -15.916 -14.746 19.130 1.00 68.94 94 GLY A O 1
ATOM 700 N N . THR A 1 95 ? -13.740 -14.521 18.625 1.00 75.19 95 THR A N 1
ATOM 701 C CA . THR A 1 95 ? -13.222 -14.829 19.972 1.00 75.19 95 THR A CA 1
ATOM 702 C C . THR A 1 95 ? -12.275 -13.751 20.504 1.00 75.19 95 THR A C 1
ATOM 704 O O . THR A 1 95 ? -12.340 -13.382 21.680 1.00 75.19 95 THR A O 1
ATOM 707 N N . SER A 1 96 ? -11.414 -13.207 19.649 1.00 78.81 96 SER A N 1
ATOM 708 C CA . SER A 1 96 ? -10.386 -12.242 20.011 1.00 78.81 96 SER A CA 1
ATOM 709 C C . SER A 1 96 ? -10.967 -10.842 20.183 1.00 78.81 96 SER A C 1
ATOM 711 O O . SER A 1 96 ? -11.621 -10.286 19.304 1.00 78.81 96 SER A O 1
ATOM 713 N N . LYS A 1 97 ? -10.691 -10.235 21.341 1.00 84.12 97 LYS A N 1
ATOM 714 C CA . LYS A 1 97 ? -11.065 -8.843 21.651 1.00 84.12 97 LYS A CA 1
ATOM 715 C C . LYS A 1 97 ? -10.001 -7.828 21.252 1.00 84.12 97 LYS A C 1
ATOM 717 O O . LYS A 1 97 ? -10.203 -6.633 21.434 1.00 84.12 97 LYS A O 1
ATOM 722 N N . THR A 1 98 ? -8.857 -8.279 20.758 1.00 84.81 98 THR A N 1
ATOM 723 C CA . THR A 1 98 ? -7.719 -7.418 20.434 1.00 84.81 98 THR A CA 1
ATOM 724 C C . THR A 1 98 ? -7.162 -7.789 19.078 1.00 84.81 98 THR A C 1
ATOM 726 O O . THR A 1 98 ? -6.950 -8.967 18.806 1.00 84.81 98 THR A O 1
ATOM 729 N N . ALA A 1 99 ? -6.872 -6.783 18.264 1.00 84.88 99 ALA A N 1
ATOM 730 C CA . ALA A 1 99 ? -6.174 -6.940 16.999 1.00 84.88 99 ALA A CA 1
ATOM 731 C C . ALA A 1 99 ? -5.113 -5.845 16.890 1.00 84.88 99 ALA A C 1
ATOM 733 O O . ALA A 1 99 ? -5.328 -4.721 17.336 1.00 84.88 99 ALA A O 1
ATOM 734 N N . THR A 1 100 ? -3.959 -6.163 16.316 1.00 87.44 100 THR A N 1
ATOM 735 C CA . THR A 1 100 ? -2.910 -5.169 16.077 1.00 87.44 100 THR A CA 1
ATOM 736 C C . THR A 1 100 ? -2.683 -5.054 14.587 1.00 87.44 100 THR A C 1
ATOM 738 O O . THR A 1 100 ? -2.459 -6.054 13.916 1.00 87.44 100 THR A O 1
ATOM 741 N N . PHE A 1 101 ? -2.737 -3.828 14.091 1.00 88.12 101 PHE A N 1
ATOM 742 C CA . PHE A 1 101 ? -2.302 -3.471 12.756 1.00 88.12 101 PHE A CA 1
ATOM 743 C C . PHE A 1 101 ? -0.893 -2.891 12.831 1.00 88.12 101 PHE A C 1
ATOM 745 O O . PHE A 1 101 ? -0.653 -1.976 13.624 1.00 88.12 101 PHE A O 1
ATOM 752 N N . LYS A 1 102 ? 0.023 -3.395 12.007 1.00 88.31 102 LYS A N 1
ATOM 753 C CA . LYS A 1 102 ? 1.366 -2.840 11.835 1.00 88.31 102 LYS A CA 1
ATOM 754 C C . LYS A 1 102 ? 1.608 -2.587 10.356 1.00 88.31 102 LYS A C 1
ATOM 756 O O . LYS A 1 102 ? 1.341 -3.468 9.547 1.00 88.31 102 LYS A O 1
ATOM 761 N N . MET A 1 103 ? 2.158 -1.424 10.016 1.00 84.75 103 MET A N 1
ATOM 762 C CA . MET A 1 103 ? 2.591 -1.155 8.640 1.00 84.75 103 MET A CA 1
ATOM 763 C C . MET A 1 103 ? 3.676 -2.111 8.158 1.00 84.75 103 MET A C 1
ATOM 765 O O . MET A 1 103 ? 3.680 -2.468 6.986 1.00 84.75 103 MET A O 1
ATOM 769 N N . GLU A 1 104 ? 4.536 -2.575 9.063 1.00 86.19 104 GLU A N 1
ATOM 770 C CA . GLU A 1 104 ? 5.591 -3.545 8.765 1.00 86.19 104 GLU A CA 1
ATOM 771 C C . GLU A 1 104 ? 5.056 -4.823 8.107 1.00 86.19 104 GLU A C 1
ATOM 773 O O . GLU A 1 104 ? 5.661 -5.316 7.160 1.00 86.19 104 GLU A O 1
ATOM 778 N N . ASP A 1 105 ? 3.881 -5.301 8.525 1.00 85.06 105 ASP A N 1
ATOM 779 C CA . ASP A 1 105 ? 3.285 -6.529 7.987 1.00 85.06 105 ASP A CA 1
ATOM 780 C C . ASP A 1 105 ? 2.837 -6.377 6.516 1.00 85.06 105 ASP A C 1
ATOM 782 O O . ASP A 1 105 ? 2.677 -7.375 5.816 1.00 85.06 105 ASP A O 1
ATOM 786 N N . PHE A 1 106 ? 2.625 -5.142 6.041 1.00 82.25 106 PHE A N 1
ATOM 787 C CA . PHE A 1 106 ? 2.128 -4.851 4.689 1.00 82.25 106 PHE A CA 1
ATOM 788 C C . PHE A 1 106 ? 3.181 -4.212 3.779 1.00 82.25 106 PHE A C 1
ATOM 790 O O . PHE A 1 106 ? 3.211 -4.498 2.587 1.00 82.25 106 PHE A O 1
ATOM 797 N N . GLU A 1 107 ? 4.027 -3.341 4.326 1.00 80.88 107 GLU A N 1
ATOM 798 C CA . GLU A 1 107 ? 5.048 -2.586 3.590 1.00 80.88 107 GLU A CA 1
ATOM 799 C C . GLU A 1 107 ? 6.459 -3.169 3.783 1.00 80.88 107 GLU A C 1
ATOM 801 O O . GLU A 1 107 ? 7.416 -2.666 3.200 1.00 80.88 107 GLU A O 1
ATOM 806 N N . GLY A 1 108 ? 6.616 -4.195 4.629 1.00 80.25 108 GLY A N 1
ATOM 807 C CA . GLY A 1 108 ? 7.902 -4.831 4.944 1.00 80.25 108 GLY A CA 1
ATOM 808 C C . GLY A 1 108 ? 8.822 -4.004 5.848 1.00 80.25 108 GLY A C 1
ATOM 809 O O . GLY A 1 108 ? 9.933 -4.435 6.148 1.00 80.25 108 GLY A O 1
ATOM 810 N N . GLN A 1 109 ? 8.382 -2.818 6.277 1.00 82.75 109 GLN A N 1
ATOM 811 C CA . GLN A 1 109 ? 9.140 -1.904 7.131 1.00 82.75 109 GLN A CA 1
ATOM 812 C C . GLN A 1 109 ? 8.215 -0.993 7.944 1.00 82.75 109 GLN A C 1
ATOM 814 O O . GLN A 1 109 ? 7.035 -0.824 7.631 1.00 82.75 109 GLN A O 1
ATOM 819 N N . ASN A 1 110 ? 8.762 -0.365 8.983 1.00 86.00 110 ASN A N 1
ATOM 820 C CA . ASN A 1 110 ? 8.024 0.615 9.772 1.00 86.00 110 ASN A CA 1
ATOM 821 C C . ASN A 1 110 ? 7.831 1.905 8.975 1.00 86.00 110 ASN A C 1
ATOM 823 O O . ASN A 1 110 ? 8.798 2.534 8.549 1.00 86.00 110 ASN A O 1
ATOM 827 N N . VAL A 1 111 ? 6.573 2.310 8.810 1.00 85.50 111 VAL A N 1
ATOM 828 C CA . VAL A 1 111 ? 6.202 3.488 8.027 1.00 85.50 111 VAL A CA 1
ATOM 829 C C . VAL A 1 111 ? 5.377 4.430 8.903 1.00 85.50 111 VAL A C 1
ATOM 831 O O . VAL A 1 111 ? 4.300 4.041 9.365 1.00 85.50 111 VAL A O 1
ATOM 834 N N . PRO A 1 112 ? 5.832 5.673 9.143 1.00 87.81 112 PRO A N 1
ATOM 835 C CA . PRO A 1 112 ? 5.093 6.612 9.971 1.00 87.81 112 PRO A CA 1
ATOM 836 C C . PRO A 1 112 ? 3.766 7.015 9.318 1.00 87.81 112 PRO A C 1
ATOM 838 O O . PRO A 1 112 ? 3.654 7.157 8.099 1.00 87.81 112 PRO A O 1
ATOM 841 N N . ILE A 1 113 ? 2.756 7.261 10.148 1.00 89.62 113 ILE A N 1
ATOM 842 C CA . ILE A 1 113 ? 1.405 7.652 9.730 1.00 89.62 113 ILE A CA 1
ATOM 843 C C . ILE A 1 113 ? 1.177 9.131 10.043 1.00 89.62 113 ILE A C 1
ATOM 845 O O . ILE A 1 113 ? 1.566 9.640 11.098 1.00 89.62 113 ILE A O 1
ATOM 849 N N . ARG A 1 114 ? 0.502 9.840 9.137 1.00 86.75 114 ARG A N 1
ATOM 850 C CA . ARG A 1 114 ? 0.160 11.250 9.313 1.00 86.75 114 ARG A CA 1
ATOM 851 C C . ARG A 1 114 ? -0.968 11.400 10.330 1.00 86.75 114 ARG A C 1
ATOM 853 O O . ARG A 1 114 ? -2.035 10.801 10.199 1.00 86.75 114 ARG A O 1
ATOM 860 N N . LYS A 1 115 ? -0.736 12.244 11.337 1.00 87.50 115 LYS A N 1
ATOM 861 C CA . LYS A 1 115 ? -1.721 12.553 12.383 1.00 87.50 115 LYS A CA 1
ATOM 862 C C . LYS A 1 115 ? -2.994 13.141 11.769 1.00 87.50 115 LYS A C 1
ATOM 864 O O . LYS A 1 115 ? -2.919 14.001 10.891 1.00 87.50 115 LYS A O 1
ATOM 869 N N . GLY A 1 116 ? -4.157 12.703 12.243 1.00 85.50 116 GLY A N 1
ATOM 870 C CA . GLY A 1 116 ? -5.450 13.251 11.833 1.00 85.50 116 GLY A CA 1
ATOM 871 C C . GLY A 1 116 ? -5.911 12.857 10.424 1.00 85.50 116 GLY A C 1
ATOM 872 O O . GLY A 1 116 ? -6.672 13.589 9.781 1.00 85.50 116 GLY A O 1
ATOM 873 N N . ARG A 1 117 ? -5.387 11.750 9.883 1.00 85.12 117 ARG A N 1
ATOM 874 C CA . ARG A 1 117 ? -5.732 11.236 8.541 1.00 85.12 117 ARG A CA 1
ATOM 875 C C . ARG A 1 117 ? -6.134 9.763 8.520 1.00 85.12 117 ARG A C 1
ATOM 877 O O . ARG A 1 117 ? -6.501 9.257 7.459 1.00 85.12 117 ARG A O 1
ATOM 884 N N . THR A 1 118 ? -6.111 9.112 9.678 1.00 87.94 118 THR A N 1
ATOM 885 C CA . THR A 1 118 ? -6.439 7.696 9.840 1.00 87.94 118 THR A CA 1
ATOM 886 C C . THR A 1 118 ? -7.924 7.490 10.099 1.00 87.94 118 THR A C 1
ATOM 888 O O . THR A 1 118 ? -8.505 8.176 10.937 1.00 87.94 118 THR A O 1
ATOM 891 N N . ASN A 1 119 ? -8.517 6.509 9.420 1.00 89.44 119 ASN A N 1
ATOM 892 C CA . ASN A 1 119 ? -9.906 6.089 9.582 1.00 89.44 119 ASN A CA 1
ATOM 893 C C . ASN A 1 119 ? -9.972 4.566 9.687 1.00 89.44 119 ASN A C 1
ATOM 895 O O . ASN A 1 119 ? -9.132 3.860 9.130 1.00 89.44 119 ASN A O 1
ATOM 899 N N . ILE A 1 120 ? -11.018 4.055 10.324 1.00 88.75 120 ILE A N 1
ATOM 900 C CA . ILE A 1 120 ? -11.298 2.622 10.387 1.00 88.75 120 ILE A CA 1
ATOM 901 C C . ILE A 1 120 ? -12.606 2.353 9.665 1.00 88.75 120 ILE A C 1
ATOM 903 O O . ILE A 1 120 ? -13.531 3.162 9.695 1.00 88.75 120 ILE A O 1
ATOM 907 N N . TYR A 1 121 ? -12.671 1.211 9.002 1.00 88.00 121 TYR A N 1
ATOM 908 C CA . TYR A 1 121 ? -13.865 0.685 8.381 1.00 88.00 121 TYR A CA 1
ATOM 909 C C . TYR A 1 121 ? -14.218 -0.634 9.054 1.00 88.00 121 TYR A C 1
ATOM 911 O O . TYR A 1 121 ? -13.398 -1.549 9.091 1.00 88.00 121 TYR A O 1
ATOM 919 N N . VAL A 1 122 ? -15.442 -0.736 9.558 1.00 85.94 122 VAL A N 1
ATOM 920 C CA . VAL A 1 122 ? -16.014 -1.997 10.043 1.00 85.94 122 VAL A CA 1
ATOM 921 C C . VAL A 1 122 ? -17.170 -2.346 9.120 1.00 85.94 122 VAL A C 1
ATOM 923 O O . VAL A 1 122 ? -18.078 -1.537 8.950 1.00 85.94 122 VAL A O 1
ATOM 926 N N . ASN A 1 123 ? -17.117 -3.502 8.456 1.00 84.50 123 ASN A N 1
ATOM 927 C CA . ASN A 1 123 ? -18.075 -3.888 7.413 1.00 84.50 123 ASN A CA 1
ATOM 928 C C . ASN A 1 123 ? -18.312 -2.771 6.381 1.00 84.50 123 ASN A C 1
ATOM 930 O O . ASN A 1 123 ? -19.443 -2.473 6.003 1.00 84.50 123 ASN A O 1
ATOM 934 N N . ARG A 1 124 ? -17.222 -2.124 5.939 1.00 82.44 124 ARG A N 1
ATOM 935 C CA . ARG A 1 124 ? -17.223 -1.011 4.966 1.00 82.44 124 ARG A CA 1
ATOM 936 C C . ARG A 1 124 ? -17.905 0.275 5.450 1.00 82.44 124 ARG A C 1
ATOM 938 O O . ARG A 1 124 ? -17.978 1.238 4.689 1.00 82.44 124 ARG A O 1
ATOM 945 N N . ILE A 1 125 ? -18.328 0.338 6.711 1.00 85.00 125 ILE A N 1
ATOM 946 C CA . ILE A 1 125 ? -18.836 1.555 7.346 1.00 85.00 125 ILE A CA 1
ATOM 947 C C . ILE A 1 125 ? -17.665 2.308 7.958 1.00 85.00 125 ILE A C 1
ATOM 949 O O . ILE A 1 125 ? -16.896 1.756 8.742 1.00 85.00 125 ILE A O 1
ATOM 953 N N . LYS A 1 126 ? -17.531 3.574 7.572 1.00 86.06 126 LYS A N 1
ATOM 954 C CA . LYS A 1 126 ? -16.424 4.441 7.962 1.00 86.06 126 LYS A CA 1
ATOM 955 C C . LYS A 1 126 ? -16.617 5.011 9.371 1.00 86.06 126 LYS A C 1
ATOM 957 O O . LYS A 1 126 ? -17.694 5.506 9.698 1.00 86.06 126 LYS A O 1
ATOM 962 N N . SER A 1 127 ? -15.548 5.028 10.160 1.00 87.38 127 SER A N 1
ATOM 963 C CA . SER A 1 127 ? -15.475 5.731 11.439 1.00 87.38 127 SER A CA 1
ATOM 964 C C . SER A 1 127 ? -15.332 7.247 11.274 1.00 87.38 127 SER A C 1
ATOM 966 O O . SER A 1 127 ? -15.076 7.773 10.188 1.00 87.38 127 SER A O 1
ATOM 968 N N . VAL A 1 128 ? -15.411 7.968 12.394 1.00 85.31 128 VAL A N 1
ATOM 969 C CA . VAL A 1 128 ? -14.923 9.353 12.455 1.00 85.31 128 VAL A CA 1
ATOM 970 C C . VAL A 1 128 ? -13.425 9.363 12.141 1.00 85.31 128 VAL A C 1
ATOM 972 O O . VAL A 1 128 ? -12.730 8.378 12.398 1.00 85.31 128 VAL A O 1
ATOM 975 N N . VAL A 1 129 ? -12.952 10.452 11.541 1.00 85.06 129 VAL A N 1
ATOM 976 C CA . VAL A 1 129 ? -11.530 10.651 11.252 1.00 85.06 129 VAL A CA 1
ATOM 977 C C . VAL A 1 129 ? -10.762 10.858 12.551 1.00 85.06 129 VAL A C 1
ATOM 979 O O . VAL A 1 129 ? -11.265 11.508 13.467 1.00 85.06 129 VAL A O 1
ATOM 982 N N . ASP A 1 130 ? -9.545 10.322 12.621 1.00 87.25 130 ASP A N 1
ATOM 983 C CA . ASP A 1 130 ? -8.618 10.604 13.714 1.00 87.25 130 ASP A CA 1
ATOM 984 C C . ASP A 1 130 ? -8.479 12.121 13.941 1.00 87.25 130 ASP A C 1
ATOM 986 O O . ASP A 1 130 ? -8.408 12.917 13.004 1.00 87.25 130 ASP A O 1
ATOM 990 N N . ASN A 1 131 ? -8.447 12.525 15.207 1.00 85.19 131 ASN A N 1
ATOM 991 C CA . ASN A 1 131 ? -8.281 13.916 15.624 1.00 85.19 131 ASN A CA 1
ATOM 992 C C . ASN A 1 131 ? -6.821 14.242 15.995 1.00 85.19 131 ASN A C 1
ATOM 994 O O . ASN A 1 131 ? -6.541 15.341 16.468 1.00 85.19 131 ASN A O 1
ATOM 998 N N . GLY A 1 132 ? -5.892 13.298 15.812 1.00 82.19 132 GLY A N 1
ATOM 999 C CA . GLY A 1 132 ? -4.476 13.464 16.129 1.00 82.19 132 GLY A CA 1
ATOM 1000 C C . GLY A 1 132 ? -4.145 13.279 17.612 1.00 82.19 132 GLY A C 1
ATOM 1001 O O . GLY A 1 132 ? -2.992 13.473 17.997 1.00 82.19 132 GLY A O 1
ATOM 1002 N N . SER A 1 133 ? -5.114 12.876 18.443 1.00 82.56 133 SER A N 1
ATOM 1003 C CA . SER A 1 133 ? -4.916 12.644 19.884 1.00 82.56 133 SER A CA 1
ATOM 1004 C C . SER A 1 133 ? -4.210 11.323 20.204 1.00 82.56 133 SER A C 1
ATOM 1006 O O . SER A 1 133 ? -3.764 11.120 21.328 1.00 82.56 133 SER A O 1
ATOM 1008 N N . GLY A 1 134 ? -4.090 10.425 19.219 1.00 81.25 134 GLY A N 1
ATOM 1009 C CA . GLY A 1 134 ? -3.482 9.102 19.414 1.00 81.25 134 GLY A CA 1
ATOM 1010 C C . GLY A 1 134 ? -4.486 8.042 19.860 1.00 81.25 134 GLY A C 1
ATOM 1011 O O . GLY A 1 134 ? -4.101 6.896 20.091 1.00 81.25 134 GLY A O 1
ATOM 1012 N N . SER A 1 135 ? -5.771 8.396 19.942 1.00 85.75 135 SER A N 1
ATOM 1013 C CA . SER A 1 135 ? -6.851 7.442 20.133 1.00 85.75 135 SER A CA 1
ATOM 1014 C C . SER A 1 135 ? -8.007 7.709 19.178 1.00 85.75 135 SER A C 1
ATOM 1016 O O . SER A 1 135 ? -8.341 8.856 18.885 1.00 85.75 135 SER A O 1
ATOM 1018 N N . LEU A 1 136 ? -8.622 6.627 18.709 1.00 86.62 136 LEU A N 1
ATOM 1019 C CA . LEU A 1 136 ? -9.813 6.668 17.874 1.00 86.62 136 LEU A CA 1
ATOM 1020 C C . LEU A 1 136 ? -10.858 5.713 18.443 1.00 86.62 136 LEU A C 1
ATOM 1022 O O . LEU A 1 136 ? -10.575 4.549 18.722 1.00 86.62 136 LEU A O 1
ATOM 1026 N N . LEU A 1 137 ? -12.066 6.233 18.625 1.00 86.75 137 LEU A N 1
ATOM 1027 C CA . LEU A 1 137 ? -13.205 5.508 19.168 1.00 86.75 137 LEU A CA 1
ATOM 1028 C C . LEU A 1 137 ? -14.261 5.383 18.080 1.00 86.75 137 LEU A C 1
ATOM 1030 O O . LEU A 1 137 ? -14.632 6.367 17.437 1.00 86.75 137 LEU A O 1
ATOM 1034 N N . HIS A 1 138 ? -14.758 4.171 17.884 1.00 87.31 138 HIS A N 1
ATOM 1035 C CA . HIS A 1 138 ? -15.855 3.911 16.967 1.00 87.31 138 HIS A CA 1
ATOM 1036 C C . HIS A 1 138 ? -16.793 2.876 17.569 1.00 87.31 138 HIS A C 1
ATOM 1038 O O . HIS A 1 138 ? -16.340 1.936 18.211 1.00 87.31 138 HIS A O 1
ATOM 1044 N N . SER A 1 139 ? -18.094 3.034 17.366 1.00 86.38 139 SER A N 1
ATOM 1045 C CA . SER A 1 139 ? -19.079 2.037 17.764 1.00 86.38 139 SER A CA 1
ATOM 1046 C C . SER A 1 139 ? -19.865 1.572 16.549 1.00 86.38 139 SER A C 1
ATOM 1048 O O . SER A 1 139 ? -20.218 2.365 15.677 1.00 86.38 139 SER A O 1
ATOM 1050 N N . PHE A 1 140 ? -20.126 0.272 16.494 1.00 85.62 140 PHE A N 1
ATOM 1051 C CA . PHE A 1 140 ? -20.917 -0.358 15.448 1.00 85.62 140 PHE A CA 1
ATOM 1052 C C . PHE A 1 140 ? -21.877 -1.367 16.073 1.00 85.62 140 PHE A C 1
ATOM 1054 O O . PHE A 1 140 ? -21.656 -1.844 17.184 1.00 85.62 140 PHE A O 1
ATOM 1061 N N . THR A 1 141 ? -22.966 -1.668 15.373 1.00 85.25 141 THR A N 1
ATOM 1062 C CA . THR A 1 141 ? -23.937 -2.673 15.823 1.00 85.25 141 THR A CA 1
ATOM 1063 C C . THR A 1 141 ? -23.628 -3.992 15.126 1.00 85.25 141 THR A C 1
ATOM 1065 O O . THR A 1 141 ? -23.421 -4.004 13.912 1.00 85.25 141 THR A O 1
ATOM 1068 N N . ASN A 1 142 ? -23.546 -5.082 15.885 1.00 80.81 142 ASN A N 1
ATOM 1069 C CA . ASN A 1 142 ? -23.304 -6.415 15.340 1.00 80.81 142 ASN A CA 1
ATOM 1070 C C . ASN A 1 142 ? -24.589 -7.025 14.744 1.00 80.81 142 ASN A C 1
ATOM 1072 O O . ASN A 1 142 ? -25.669 -6.435 14.831 1.00 80.81 142 ASN A O 1
ATOM 1076 N N . ALA A 1 143 ? -24.500 -8.218 14.146 1.00 78.00 143 ALA A N 1
ATOM 1077 C CA . ALA A 1 143 ? -25.670 -8.862 13.536 1.00 78.00 143 ALA A CA 1
ATOM 1078 C C . ALA A 1 143 ? -26.758 -9.227 14.567 1.00 78.00 143 ALA A C 1
ATOM 1080 O O . ALA A 1 143 ? -27.929 -9.354 14.217 1.00 78.00 143 ALA A O 1
ATOM 1081 N N . ALA A 1 144 ? -26.376 -9.357 15.842 1.00 75.69 144 ALA A N 1
ATOM 1082 C CA . ALA A 1 144 ? -27.270 -9.625 16.965 1.00 75.69 144 ALA A CA 1
ATOM 1083 C C . ALA A 1 144 ? -27.940 -8.362 17.554 1.00 75.69 144 ALA A C 1
ATOM 1085 O O . ALA A 1 144 ? -28.706 -8.479 18.509 1.00 75.69 144 ALA A O 1
ATOM 1086 N N . GLY A 1 145 ? -27.679 -7.167 17.009 1.00 78.94 145 GLY A N 1
ATOM 1087 C CA . GLY A 1 145 ? -28.268 -5.910 17.488 1.00 78.94 145 GLY A CA 1
ATOM 1088 C C . GLY A 1 145 ? -27.571 -5.291 18.707 1.00 78.94 145 GLY A C 1
ATOM 1089 O O . GLY A 1 145 ? -28.065 -4.312 19.263 1.00 78.94 145 GLY A O 1
ATOM 1090 N N . GLU A 1 146 ? -26.425 -5.823 19.129 1.00 85.38 146 GLU A N 1
ATOM 1091 C CA . GLU A 1 146 ? -25.618 -5.288 20.225 1.00 85.38 146 GLU A CA 1
ATOM 1092 C C . GLU A 1 146 ? -24.601 -4.257 19.722 1.00 85.38 146 GLU A C 1
ATOM 1094 O O . GLU A 1 146 ? -23.955 -4.437 18.687 1.00 85.38 146 GLU A O 1
ATOM 1099 N N . GLN A 1 147 ? -24.403 -3.189 20.497 1.00 86.31 147 GLN A N 1
ATOM 1100 C CA . GLN A 1 147 ? -23.400 -2.173 20.198 1.00 86.31 147 GLN A CA 1
ATOM 1101 C C . GLN A 1 147 ? -22.015 -2.617 20.690 1.00 86.31 147 GLN A C 1
ATOM 1103 O O . GLN A 1 147 ? -21.780 -2.774 21.889 1.00 86.31 147 GLN A O 1
ATOM 1108 N N . ILE A 1 148 ? -21.079 -2.782 19.758 1.00 84.69 148 ILE A N 1
ATOM 1109 C CA . ILE A 1 148 ? -19.668 -3.058 20.028 1.00 84.69 148 ILE A CA 1
ATOM 1110 C C . ILE A 1 148 ? -18.883 -1.760 19.853 1.00 84.69 148 ILE A C 1
ATOM 1112 O O . ILE A 1 148 ? -19.013 -1.068 18.843 1.00 84.69 148 ILE A O 1
ATOM 1116 N N . THR A 1 149 ? -18.040 -1.443 20.833 1.00 86.81 149 THR A N 1
ATOM 1117 C CA . THR A 1 149 ? -17.144 -0.284 20.785 1.00 86.81 149 THR A CA 1
ATOM 1118 C C . THR A 1 149 ? -15.728 -0.757 20.500 1.00 86.81 149 THR A C 1
ATOM 1120 O O . THR A 1 149 ? -15.229 -1.673 21.156 1.00 86.81 149 THR A O 1
ATOM 1123 N N . VAL A 1 150 ? -15.088 -0.112 19.532 1.00 86.56 150 VAL A N 1
ATOM 1124 C CA . VAL A 1 150 ? -13.679 -0.256 19.179 1.00 86.56 150 VAL A CA 1
ATOM 1125 C C . VAL A 1 150 ? -12.925 0.941 19.733 1.00 86.56 150 VAL A C 1
ATOM 1127 O O . VAL A 1 150 ? -13.166 2.081 19.330 1.00 86.56 150 VAL A O 1
ATOM 1130 N N . THR A 1 151 ? -11.998 0.669 20.638 1.00 89.00 151 THR A N 1
ATOM 1131 C CA . THR A 1 151 ? -11.037 1.638 21.152 1.00 89.00 151 THR A CA 1
ATOM 1132 C C . THR A 1 151 ? -9.691 1.366 20.511 1.00 89.00 151 THR A C 1
ATOM 1134 O O . THR A 1 151 ? -9.123 0.281 20.659 1.00 89.00 151 THR A O 1
ATOM 1137 N N . CYS A 1 152 ? -9.177 2.362 19.805 1.00 88.19 152 CYS A N 1
ATOM 1138 C CA . CYS A 1 152 ? -7.942 2.254 19.050 1.00 88.19 152 CYS A CA 1
ATOM 1139 C C . CYS A 1 152 ? -6.881 3.134 19.694 1.00 88.19 152 CYS A C 1
ATOM 1141 O O . CYS A 1 152 ? -7.167 4.274 20.067 1.00 88.19 152 CYS A O 1
ATOM 1143 N N . SER A 1 153 ? -5.662 2.620 19.792 1.00 90.06 153 SER A N 1
ATOM 1144 C CA . SER A 1 153 ? -4.474 3.383 20.166 1.00 90.06 153 SER A CA 1
ATOM 1145 C C . SER A 1 153 ? -3.536 3.446 18.964 1.00 90.06 153 SER A C 1
ATOM 1147 O O . SER A 1 153 ? -3.178 2.409 18.405 1.00 90.06 153 SER A O 1
ATOM 1149 N N . LEU A 1 154 ? -3.192 4.661 18.535 1.00 88.88 154 LEU A N 1
ATOM 1150 C CA . LEU A 1 154 ? -2.391 4.922 17.342 1.00 88.88 154 LEU A CA 1
ATOM 1151 C C . LEU A 1 154 ? -0.974 5.343 17.737 1.00 88.88 154 LEU A C 1
ATOM 1153 O O . LEU A 1 154 ? -0.775 6.362 18.398 1.00 88.88 154 LEU A O 1
ATOM 1157 N N . ASN A 1 155 ? 0.020 4.600 17.258 1.00 89.62 155 ASN A N 1
ATOM 1158 C CA . ASN A 1 155 ? 1.420 4.998 17.276 1.00 89.62 155 ASN A CA 1
ATOM 1159 C C . ASN A 1 155 ? 1.822 5.513 15.887 1.00 89.62 155 ASN A C 1
ATOM 1161 O O . ASN A 1 155 ? 2.114 4.740 14.973 1.00 89.62 155 ASN A O 1
ATOM 1165 N N . TYR A 1 156 ? 1.853 6.839 15.749 1.00 87.62 156 TYR A N 1
ATOM 1166 C CA . TYR A 1 156 ? 2.148 7.515 14.483 1.00 87.62 156 TYR A CA 1
ATOM 1167 C C . TYR A 1 156 ? 3.585 7.341 13.993 1.00 87.62 156 TYR A C 1
ATOM 1169 O O . TYR A 1 156 ? 3.816 7.451 12.796 1.00 87.62 156 TYR A O 1
ATOM 1177 N N . ASN A 1 157 ? 4.546 7.089 14.884 1.00 85.94 157 ASN A N 1
ATOM 1178 C CA . ASN A 1 157 ? 5.961 7.043 14.507 1.00 85.94 157 ASN A CA 1
ATOM 1179 C C . ASN A 1 157 ? 6.308 5.734 13.795 1.00 85.94 157 ASN A C 1
ATOM 1181 O O . ASN A 1 157 ? 7.057 5.733 12.829 1.00 85.94 157 ASN A O 1
ATOM 1185 N N . ILE A 1 158 ? 5.751 4.628 14.289 1.00 84.75 158 ILE A N 1
ATOM 1186 C CA . ILE A 1 158 ? 6.038 3.275 13.791 1.00 84.75 158 ILE A CA 1
ATOM 1187 C C . ILE A 1 158 ? 4.966 2.825 12.782 1.00 84.75 158 ILE A C 1
ATOM 1189 O O . ILE A 1 158 ? 5.194 1.929 11.977 1.00 84.75 158 ILE A O 1
ATOM 1193 N N . GLY A 1 159 ? 3.791 3.462 12.803 1.00 84.56 159 GLY A N 1
ATOM 1194 C CA . GLY A 1 159 ? 2.663 3.073 11.964 1.00 84.56 159 GLY A CA 1
ATOM 1195 C C . GLY A 1 159 ? 1.910 1.868 12.513 1.00 84.56 159 GLY A C 1
ATOM 1196 O O . GLY A 1 159 ? 1.539 0.961 11.772 1.00 84.56 159 GLY A O 1
ATOM 1197 N N . GLN A 1 160 ? 1.701 1.841 13.829 1.00 89.44 160 GLN A N 1
ATOM 1198 C CA . GLN A 1 160 ? 1.009 0.753 14.514 1.00 89.44 160 GLN A CA 1
ATOM 1199 C C . GLN A 1 160 ? -0.317 1.241 15.092 1.00 89.44 160 GLN A C 1
ATOM 1201 O O . GLN A 1 160 ? -0.386 2.313 15.693 1.00 89.44 160 GLN A O 1
ATOM 1206 N N . ILE A 1 161 ? -1.370 0.441 14.941 1.00 88.38 161 ILE A N 1
ATOM 1207 C CA . ILE A 1 161 ? -2.694 0.717 15.497 1.00 88.38 161 ILE A CA 1
ATOM 1208 C C . ILE A 1 161 ? -3.145 -0.511 16.285 1.00 88.38 161 ILE A C 1
ATOM 1210 O O . ILE A 1 161 ? -3.380 -1.579 15.723 1.00 88.38 161 ILE A O 1
ATOM 1214 N N . ALA A 1 162 ? -3.252 -0.362 17.602 1.00 89.94 162 ALA A N 1
ATOM 1215 C CA . ALA A 1 162 ? -3.788 -1.390 18.483 1.00 89.94 162 ALA A CA 1
ATOM 1216 C C . ALA A 1 162 ? -5.302 -1.197 18.616 1.00 89.94 162 ALA A C 1
ATOM 1218 O O . ALA A 1 162 ? -5.756 -0.149 19.071 1.00 89.94 162 ALA A O 1
ATOM 1219 N N . LEU A 1 163 ? -6.075 -2.201 18.215 1.00 88.56 163 LEU A N 1
ATOM 1220 C CA . LEU A 1 163 ? -7.531 -2.242 18.291 1.00 88.56 163 LEU A CA 1
ATOM 1221 C C . LEU A 1 163 ? -7.946 -3.072 19.506 1.00 88.56 163 LEU A C 1
ATOM 1223 O O . LEU A 1 163 ? -7.497 -4.207 19.672 1.00 88.56 163 LEU A O 1
ATOM 1227 N N . SER A 1 164 ? -8.837 -2.529 20.328 1.00 89.88 164 SER A N 1
ATOM 1228 C CA . SER A 1 164 ? -9.459 -3.235 21.448 1.00 89.88 164 SER A CA 1
ATOM 1229 C C . SER A 1 164 ? -10.977 -3.121 21.352 1.00 89.88 164 SER A C 1
ATOM 1231 O O . SER A 1 164 ? -11.524 -2.027 21.232 1.00 89.88 164 SER A O 1
ATOM 1233 N N . PHE A 1 165 ? -11.661 -4.258 21.364 1.00 87.81 165 PHE A N 1
ATOM 1234 C CA . PHE A 1 165 ? -13.106 -4.357 21.217 1.00 87.81 165 PHE A CA 1
ATOM 1235 C C . PHE A 1 165 ? -13.752 -4.650 22.573 1.00 87.81 165 PHE A C 1
ATOM 1237 O O . PHE A 1 165 ? -13.259 -5.482 23.340 1.00 87.81 165 PHE A O 1
ATOM 1244 N N . SER A 1 166 ? -14.891 -4.017 22.866 1.00 87.88 166 SER A N 1
ATOM 1245 C CA . SER A 1 166 ? -15.671 -4.318 24.079 1.00 87.88 166 SER A CA 1
ATOM 1246 C C . SER A 1 166 ? -16.140 -5.783 24.112 1.00 87.88 166 SER A C 1
ATOM 1248 O O . SER A 1 166 ? -16.101 -6.448 25.154 1.00 87.88 166 SER A O 1
ATOM 1250 N N . LYS A 1 167 ? -16.511 -6.310 22.942 1.00 85.06 167 LYS A N 1
ATOM 1251 C CA . LYS A 1 167 ? -16.866 -7.707 22.674 1.00 85.06 167 LYS A CA 1
ATOM 1252 C C . LYS A 1 167 ? -16.179 -8.151 21.385 1.00 85.06 167 LYS A C 1
ATOM 1254 O O . LYS A 1 167 ? -15.967 -7.328 20.501 1.00 85.06 167 LYS A O 1
ATOM 1259 N N . ALA A 1 168 ? -15.815 -9.429 21.290 1.00 84.12 168 ALA A N 1
ATOM 1260 C CA . ALA A 1 168 ? -15.207 -9.954 20.073 1.00 84.12 168 ALA A CA 1
ATOM 1261 C C . ALA A 1 168 ? -16.165 -9.740 18.882 1.00 84.12 168 ALA A C 1
ATOM 1263 O O . ALA A 1 168 ? -17.355 -10.038 19.024 1.00 84.12 168 ALA A O 1
ATOM 1264 N N . PRO A 1 169 ? -15.688 -9.186 17.754 1.00 83.25 169 PRO A N 1
ATOM 1265 C CA . PRO A 1 169 ? -16.516 -8.993 16.571 1.00 83.25 169 PRO A CA 1
ATOM 1266 C C . PRO A 1 169 ? -16.976 -10.343 16.010 1.00 83.25 169 PRO A C 1
ATOM 1268 O O . PRO A 1 169 ? -16.227 -11.321 16.054 1.00 83.25 169 PRO A O 1
ATOM 1271 N N . ASP A 1 170 ? -18.192 -10.383 15.459 1.00 82.56 170 ASP A N 1
ATOM 1272 C CA . ASP A 1 170 ? -18.759 -11.597 14.866 1.00 82.56 170 ASP A CA 1
ATOM 1273 C C . ASP A 1 170 ? -17.840 -12.133 13.763 1.00 82.56 170 ASP A C 1
ATOM 1275 O O . ASP A 1 170 ? -17.241 -11.362 13.000 1.00 82.56 170 ASP A O 1
ATOM 1279 N N . LYS A 1 171 ? -17.746 -13.462 13.659 1.00 82.81 171 LYS A N 1
ATOM 1280 C CA . LYS A 1 171 ? -16.882 -14.122 12.678 1.00 82.81 171 LYS A CA 1
ATOM 1281 C C . LYS A 1 171 ? -17.186 -13.630 11.260 1.00 82.81 171 LYS A C 1
ATOM 1283 O O . LYS A 1 171 ? -18.329 -13.698 10.815 1.00 82.81 171 LYS A O 1
ATOM 1288 N N . GLY A 1 172 ? -16.154 -13.188 10.542 1.00 78.25 172 GLY A N 1
ATOM 1289 C CA . GLY A 1 172 ? -16.281 -12.686 9.169 1.00 78.25 172 GLY A CA 1
ATOM 1290 C C . GLY A 1 172 ? -16.593 -11.190 9.049 1.00 78.25 172 GLY A C 1
ATOM 1291 O O . GLY A 1 172 ? -16.754 -10.703 7.934 1.00 78.25 172 GLY A O 1
ATOM 1292 N N . THR A 1 173 ? -16.640 -10.446 10.160 1.00 82.19 173 THR A N 1
ATOM 1293 C CA . THR A 1 173 ? -16.666 -8.974 10.133 1.00 82.19 173 THR A CA 1
ATOM 1294 C C . THR A 1 173 ? -15.380 -8.441 9.493 1.00 82.19 173 THR A C 1
ATOM 1296 O O . THR A 1 173 ? -14.283 -8.677 10.007 1.00 82.19 173 THR A O 1
ATOM 1299 N N . GLU A 1 174 ? -15.498 -7.716 8.382 1.00 83.94 174 GLU A N 1
ATOM 1300 C CA . GLU A 1 174 ? -14.352 -7.125 7.682 1.00 83.94 174 GLU A CA 1
ATOM 1301 C C . GLU A 1 174 ? -13.897 -5.872 8.440 1.00 83.94 174 GLU A C 1
ATOM 1303 O O . GLU A 1 174 ? -14.666 -4.916 8.577 1.00 83.94 174 GLU A O 1
ATOM 1308 N N . ILE A 1 175 ? -12.656 -5.863 8.933 1.00 87.06 175 ILE A N 1
ATOM 1309 C CA . ILE A 1 175 ? -12.049 -4.669 9.527 1.00 87.06 175 ILE A CA 1
ATOM 1310 C C . ILE A 1 175 ? -10.948 -4.199 8.589 1.00 87.06 175 ILE A C 1
ATOM 1312 O O . ILE A 1 175 ? -9.996 -4.923 8.301 1.00 87.06 175 ILE A O 1
ATOM 1316 N N . ALA A 1 176 ? -11.084 -2.968 8.115 1.00 88.69 176 ALA A N 1
ATOM 1317 C CA . ALA A 1 176 ? -10.089 -2.323 7.284 1.00 88.69 176 ALA A CA 1
ATOM 1318 C C . ALA A 1 176 ? -9.658 -1.001 7.910 1.00 88.69 176 ALA A C 1
ATOM 1320 O O . ALA A 1 176 ? -10.433 -0.312 8.569 1.00 88.69 176 ALA A O 1
ATOM 1321 N N . ILE A 1 177 ? -8.406 -0.637 7.694 1.00 88.69 177 ILE A N 1
ATOM 1322 C CA . ILE A 1 177 ? -7.816 0.595 8.193 1.00 88.69 177 ILE A CA 1
ATOM 1323 C C . ILE A 1 177 ? -7.350 1.402 6.993 1.00 88.69 177 ILE A C 1
ATOM 1325 O O . ILE A 1 177 ? -6.689 0.884 6.100 1.00 88.69 177 ILE A O 1
ATOM 1329 N N . GLU A 1 178 ? -7.707 2.679 6.966 1.00 90.00 178 GLU A N 1
ATOM 1330 C CA . GLU A 1 178 ? -7.226 3.628 5.974 1.00 90.00 178 GLU A CA 1
ATOM 1331 C C . GLU A 1 178 ? -6.320 4.642 6.652 1.00 90.00 178 GLU A C 1
ATOM 1333 O O . GLU A 1 178 ? -6.715 5.299 7.612 1.00 90.00 178 GLU A O 1
ATOM 1338 N N . THR A 1 179 ? -5.109 4.779 6.140 1.00 88.50 179 THR A N 1
ATOM 1339 C CA . THR A 1 179 ? -4.054 5.617 6.716 1.00 88.50 179 THR A CA 1
ATOM 1340 C C . THR A 1 179 ? -3.355 6.380 5.611 1.00 88.50 179 THR A C 1
ATOM 1342 O O . THR A 1 179 ? -3.254 5.908 4.477 1.00 88.50 179 THR A O 1
ATOM 1345 N N . GLU A 1 180 ? -2.838 7.551 5.955 1.00 87.38 180 GLU A N 1
ATOM 1346 C CA . GLU A 1 180 ? -1.966 8.333 5.086 1.00 87.38 180 GLU A CA 1
ATOM 1347 C C . GLU A 1 180 ? -0.536 8.238 5.613 1.00 87.38 180 GLU A C 1
ATOM 1349 O O . GLU A 1 180 ? -0.285 8.535 6.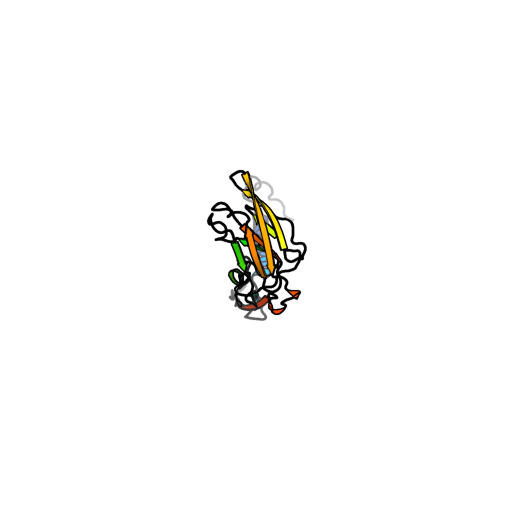782 1.00 87.38 180 GLU A O 1
ATOM 1354 N N . ILE A 1 181 ? 0.387 7.800 4.764 1.00 86.56 181 ILE A N 1
ATOM 1355 C CA . ILE A 1 181 ? 1.809 7.681 5.081 1.00 86.56 181 ILE A CA 1
ATOM 1356 C C . ILE A 1 181 ? 2.410 9.082 5.234 1.00 86.56 181 ILE A C 1
ATOM 1358 O O . ILE A 1 181 ? 2.215 9.954 4.385 1.00 86.56 181 ILE A O 1
ATOM 1362 N N . ASN A 1 182 ? 3.144 9.305 6.324 1.00 85.00 182 ASN A N 1
ATOM 1363 C CA . ASN A 1 182 ? 3.813 10.570 6.591 1.00 85.00 182 ASN A CA 1
ATOM 1364 C C . ASN A 1 182 ? 5.233 10.580 6.025 1.00 85.00 182 ASN A C 1
ATOM 1366 O O . ASN A 1 182 ? 6.206 10.334 6.735 1.00 85.00 182 ASN A O 1
ATOM 1370 N N . ILE A 1 183 ? 5.341 10.920 4.748 1.00 79.38 183 ILE A N 1
ATOM 1371 C CA . ILE A 1 183 ? 6.629 10.984 4.061 1.00 79.38 183 ILE A CA 1
ATOM 1372 C C . ILE A 1 183 ? 7.550 12.101 4.584 1.00 79.38 183 ILE A C 1
ATOM 1374 O O . ILE A 1 183 ? 8.766 11.979 4.520 1.00 79.38 183 ILE A O 1
ATOM 1378 N N . GLU A 1 184 ? 6.997 13.165 5.175 1.00 78.38 184 GLU A N 1
ATOM 1379 C CA . GLU A 1 184 ? 7.792 14.266 5.741 1.00 78.38 184 GLU A CA 1
ATOM 1380 C C . GLU A 1 184 ? 8.596 13.822 6.972 1.00 78.38 184 GLU A C 1
ATOM 1382 O O . GLU A 1 184 ? 9.680 14.340 7.227 1.00 78.38 184 GLU A O 1
ATOM 1387 N N . ALA A 1 185 ? 8.080 12.850 7.733 1.00 78.25 185 ALA A N 1
ATOM 1388 C CA . ALA A 1 185 ? 8.771 12.292 8.894 1.00 78.25 185 ALA A CA 1
ATOM 1389 C C . ALA A 1 185 ? 9.808 11.217 8.522 1.00 78.25 185 ALA A C 1
ATOM 1391 O O . ALA A 1 185 ? 10.690 10.932 9.328 1.00 78.25 185 ALA A O 1
ATOM 1392 N N . ALA A 1 186 ? 9.708 10.635 7.324 1.00 77.19 186 ALA A N 1
ATOM 1393 C CA . ALA A 1 186 ? 10.648 9.644 6.805 1.00 77.19 186 ALA A CA 1
ATOM 1394 C C . ALA A 1 186 ? 10.930 9.903 5.311 1.00 77.19 186 ALA A C 1
ATOM 1396 O O . ALA A 1 186 ? 10.389 9.200 4.453 1.00 77.19 186 ALA A O 1
ATOM 1397 N N . PRO A 1 187 ? 11.781 10.899 4.985 1.00 77.75 187 PRO A N 1
ATOM 1398 C CA . PRO A 1 187 ? 12.084 11.272 3.600 1.00 77.75 187 PRO A CA 1
ATOM 1399 C C . PRO A 1 187 ? 12.746 10.153 2.788 1.00 77.75 187 PRO A C 1
ATOM 1401 O O . PRO A 1 187 ? 12.682 10.150 1.564 1.00 77.75 187 PRO A O 1
ATOM 1404 N N . GLU A 1 188 ? 13.366 9.185 3.461 1.00 77.12 188 GLU A N 1
ATOM 1405 C CA . GLU A 1 188 ? 14.001 8.019 2.835 1.00 77.12 188 GLU A CA 1
ATOM 1406 C C . GLU A 1 188 ? 12.995 7.107 2.117 1.00 77.12 188 GLU A C 1
ATOM 1408 O O . GLU A 1 188 ? 13.369 6.359 1.220 1.00 77.12 188 GLU A O 1
ATOM 1413 N N . LEU A 1 189 ? 11.709 7.195 2.473 1.00 77.12 189 LEU A N 1
ATOM 1414 C CA . LEU A 1 189 ? 10.636 6.405 1.872 1.00 77.12 189 LEU A CA 1
ATOM 1415 C C . LEU A 1 189 ? 10.042 7.051 0.611 1.00 77.12 189 LEU A C 1
ATOM 1417 O O . LEU A 1 189 ? 9.051 6.544 0.083 1.00 77.12 189 LEU A O 1
ATOM 1421 N N . ILE A 1 190 ? 10.578 8.192 0.151 1.00 80.31 190 ILE A N 1
ATOM 1422 C CA . ILE A 1 190 ? 10.075 8.883 -1.043 1.00 80.31 190 ILE A CA 1
ATOM 1423 C C . ILE A 1 190 ? 10.286 7.968 -2.256 1.00 80.31 190 ILE A C 1
ATOM 1425 O O . ILE A 1 190 ? 11.433 7.644 -2.569 1.00 80.31 190 ILE A O 1
ATOM 1429 N N . PRO A 1 191 ? 9.214 7.581 -2.976 1.00 80.19 191 PRO A N 1
ATOM 1430 C CA . PRO A 1 191 ? 9.348 6.720 -4.139 1.00 80.19 191 PRO A CA 1
ATOM 1431 C C . PRO A 1 191 ? 10.161 7.412 -5.230 1.00 80.19 191 PRO A C 1
ATOM 1433 O O . PRO A 1 191 ? 9.792 8.492 -5.699 1.00 80.19 191 PRO A O 1
ATOM 1436 N N . LEU A 1 192 ? 11.251 6.782 -5.657 1.00 81.81 192 LEU A N 1
ATOM 1437 C CA . LEU A 1 192 ? 12.075 7.274 -6.757 1.00 81.81 192 LEU A CA 1
ATOM 1438 C C . LEU A 1 192 ? 11.608 6.644 -8.067 1.00 81.81 192 LEU A C 1
ATOM 1440 O O . LEU A 1 192 ? 11.336 5.445 -8.122 1.00 81.81 192 LEU A O 1
ATOM 1444 N N . ILE A 1 193 ? 11.513 7.439 -9.128 1.00 82.38 193 ILE A N 1
ATOM 1445 C CA . ILE A 1 193 ? 11.273 6.943 -10.486 1.00 82.38 193 ILE A CA 1
ATOM 1446 C C . ILE A 1 193 ? 12.543 7.210 -11.279 1.00 82.38 193 ILE A C 1
ATOM 1448 O O . ILE A 1 193 ? 12.946 8.359 -11.443 1.00 82.38 193 ILE A O 1
ATOM 1452 N N . ASN A 1 194 ? 13.166 6.135 -11.741 1.00 81.88 194 ASN A N 1
ATOM 1453 C CA . ASN A 1 194 ? 14.282 6.179 -12.666 1.00 81.88 194 ASN A CA 1
ATOM 1454 C C . ASN A 1 194 ? 13.765 6.020 -14.096 1.00 81.88 194 ASN A C 1
ATOM 1456 O O . ASN A 1 194 ? 12.651 5.550 -14.334 1.00 81.88 194 ASN A O 1
ATOM 1460 N N . HIS A 1 195 ? 14.603 6.397 -15.052 1.00 80.19 195 HIS A N 1
ATOM 1461 C CA . HIS A 1 195 ? 14.339 6.194 -16.466 1.00 80.19 195 HIS A CA 1
ATOM 1462 C C . HIS A 1 195 ? 15.439 5.318 -17.044 1.00 80.19 195 HIS A C 1
ATOM 1464 O O . HIS A 1 195 ? 16.622 5.636 -16.908 1.00 80.19 195 HIS A O 1
ATOM 1470 N N . GLU A 1 196 ? 15.045 4.235 -17.699 1.00 77.44 196 GLU A N 1
ATOM 1471 C CA . GLU A 1 196 ? 15.952 3.410 -18.484 1.00 77.44 196 GLU A CA 1
ATOM 1472 C C . GLU A 1 196 ? 15.674 3.607 -19.972 1.00 77.44 196 GLU A C 1
ATOM 1474 O O . GLU A 1 196 ? 14.566 3.956 -20.386 1.00 77.44 196 GLU A O 1
ATOM 1479 N N . MET A 1 197 ? 16.719 3.430 -20.779 1.00 80.19 197 MET A N 1
ATOM 1480 C CA . MET A 1 197 ? 16.661 3.630 -22.222 1.00 80.19 197 MET A CA 1
ATOM 1481 C C . MET A 1 197 ? 16.990 2.332 -22.937 1.00 80.19 197 MET A C 1
ATOM 1483 O O . MET A 1 197 ? 18.074 1.772 -22.756 1.00 80.19 197 MET A O 1
ATOM 1487 N N . LYS A 1 198 ? 16.092 1.894 -23.815 1.00 77.75 198 LYS A N 1
ATOM 1488 C CA . LYS A 1 198 ? 16.352 0.794 -24.737 1.00 77.75 198 LYS A CA 1
ATOM 1489 C C . LYS A 1 198 ? 16.577 1.335 -26.137 1.00 77.75 198 LYS A C 1
ATOM 1491 O O . LYS A 1 198 ? 15.786 2.113 -26.664 1.00 77.75 198 LYS A O 1
ATOM 1496 N N . LYS A 1 199 ? 17.691 0.919 -26.731 1.00 80.00 199 LYS A N 1
ATOM 1497 C CA . LYS A 1 199 ? 18.089 1.297 -28.083 1.00 80.00 199 LYS A CA 1
ATOM 1498 C C . LYS A 1 199 ? 17.560 0.269 -29.080 1.00 80.00 199 LYS A C 1
ATOM 1500 O O . LYS A 1 199 ? 17.867 -0.915 -28.958 1.00 80.00 199 LYS A O 1
ATOM 1505 N N . TYR A 1 200 ? 16.840 0.734 -30.091 1.00 76.88 200 TYR A N 1
ATOM 1506 C CA . TYR A 1 200 ? 16.466 -0.045 -31.264 1.00 76.88 200 TYR A CA 1
ATOM 1507 C C . TYR A 1 200 ? 17.170 0.528 -32.479 1.00 76.88 200 TYR A C 1
ATOM 1509 O O . TYR A 1 200 ? 17.046 1.712 -32.783 1.00 76.88 200 TYR A O 1
ATOM 1517 N N . THR A 1 201 ? 17.911 -0.319 -33.175 1.00 77.00 201 THR A N 1
ATOM 1518 C CA . THR A 1 201 ? 18.600 0.066 -34.400 1.00 77.00 201 THR A CA 1
ATOM 1519 C C . THR A 1 201 ? 17.800 -0.427 -35.596 1.00 77.00 201 THR A C 1
ATOM 1521 O O . THR A 1 201 ? 17.487 -1.612 -35.696 1.00 77.00 201 THR A O 1
ATOM 1524 N N . LEU A 1 202 ? 17.468 0.495 -36.494 1.00 69.75 202 LEU A N 1
ATOM 1525 C CA . LEU A 1 202 ? 16.764 0.227 -37.737 1.00 69.75 202 LEU A CA 1
ATOM 1526 C C . LEU A 1 202 ? 17.715 0.399 -38.917 1.00 69.75 202 LEU A C 1
ATOM 1528 O O . LEU A 1 202 ? 18.417 1.407 -39.024 1.00 69.75 202 LEU A O 1
ATOM 1532 N N . PHE A 1 203 ? 17.676 -0.581 -39.815 1.00 68.12 203 PHE A N 1
ATOM 1533 C CA . PHE A 1 203 ? 18.386 -0.566 -41.087 1.00 68.12 203 PHE A CA 1
ATOM 1534 C C . PHE A 1 203 ? 17.354 -0.517 -42.218 1.00 68.12 203 PHE A C 1
ATOM 1536 O O . PHE A 1 203 ? 16.479 -1.390 -42.267 1.00 68.12 203 PHE A O 1
ATOM 1543 N N . PRO A 1 204 ? 17.406 0.481 -43.114 1.00 66.38 204 PRO A N 1
ATOM 1544 C CA . PRO A 1 204 ? 16.543 0.494 -44.283 1.00 66.38 204 PRO A CA 1
ATOM 1545 C C . PRO A 1 204 ? 16.970 -0.606 -45.269 1.00 66.38 204 PRO A C 1
ATOM 1547 O O . PRO A 1 204 ? 18.157 -0.879 -45.444 1.00 66.38 204 PRO A O 1
ATOM 1550 N N . SER A 1 205 ? 15.998 -1.229 -45.941 1.00 59.09 205 SER A N 1
ATOM 1551 C CA . SER A 1 205 ? 16.271 -2.110 -47.084 1.00 59.09 205 SER A CA 1
ATOM 1552 C C . SER A 1 205 ? 16.244 -1.293 -48.376 1.00 59.09 205 SER A C 1
ATOM 1554 O O . SER A 1 205 ? 15.340 -0.484 -48.585 1.00 59.09 205 SER A O 1
ATOM 1556 N N . GLN A 1 206 ? 17.261 -1.460 -49.223 1.00 57.56 206 GLN A N 1
ATOM 1557 C CA . GLN A 1 206 ? 17.371 -0.723 -50.481 1.00 57.56 206 GLN A CA 1
ATOM 1558 C C . GLN A 1 206 ? 16.595 -1.444 -51.590 1.00 57.56 206 GLN A C 1
ATOM 1560 O O . GLN A 1 206 ? 16.782 -2.641 -51.805 1.00 57.56 206 GLN A O 1
ATOM 1565 N N . PHE A 1 207 ? 15.770 -0.703 -52.332 1.00 49.09 207 PHE A N 1
ATOM 1566 C CA . PHE A 1 207 ? 15.145 -1.167 -53.571 1.00 49.09 207 PHE A CA 1
ATOM 1567 C C . PHE A 1 207 ? 15.784 -0.425 -54.747 1.00 49.09 207 PHE A C 1
ATOM 1569 O O . PHE A 1 207 ? 15.670 0.795 -54.847 1.00 49.09 207 PHE A O 1
ATOM 1576 N N . VAL A 1 208 ? 16.471 -1.153 -55.631 1.00 50.00 208 VAL A N 1
ATOM 1577 C CA . VAL A 1 208 ? 17.123 -0.595 -56.825 1.00 50.00 208 VAL A CA 1
ATOM 1578 C C . VAL A 1 208 ? 16.434 -1.156 -58.065 1.00 50.00 208 VAL A C 1
ATOM 1580 O O . VAL A 1 208 ? 16.335 -2.371 -58.220 1.00 50.00 208 VAL A O 1
ATOM 1583 N N . ILE A 1 209 ? 15.964 -0.275 -58.950 1.00 44.09 209 ILE A N 1
ATOM 1584 C CA . ILE A 1 209 ? 15.390 -0.637 -60.251 1.00 44.09 209 ILE A CA 1
ATOM 1585 C C . ILE 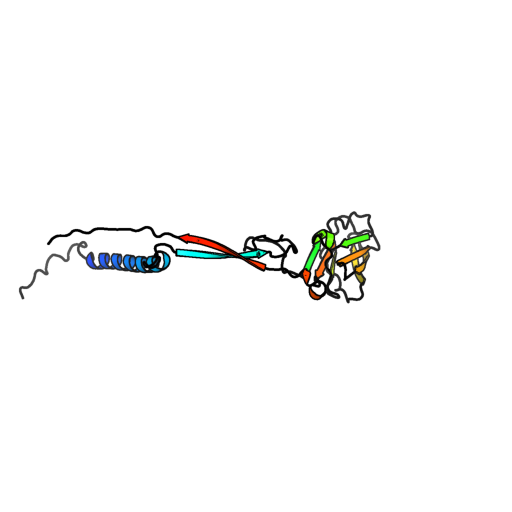A 1 209 ? 16.214 0.071 -61.324 1.00 44.09 209 ILE A C 1
ATOM 1587 O O . ILE A 1 209 ? 16.239 1.298 -61.381 1.00 44.09 209 ILE A O 1
ATOM 1591 N N . ALA A 1 210 ? 16.900 -0.703 -62.162 1.00 52.22 210 ALA A N 1
ATOM 1592 C CA . ALA A 1 210 ? 17.563 -0.185 -63.351 1.00 52.22 210 ALA A CA 1
ATOM 1593 C C . ALA A 1 210 ? 16.556 -0.140 -64.509 1.00 52.22 210 ALA A C 1
ATOM 1595 O O . ALA A 1 210 ? 15.869 -1.129 -64.768 1.00 52.22 210 ALA A O 1
ATOM 1596 N N . ALA A 1 211 ? 16.472 0.995 -65.202 1.00 46.56 211 ALA A N 1
ATOM 1597 C CA . ALA A 1 211 ? 15.693 1.138 -66.426 1.00 46.56 211 ALA A CA 1
ATOM 1598 C C . ALA A 1 211 ? 16.645 1.464 -67.580 1.00 46.56 211 ALA A C 1
ATOM 1600 O O . ALA A 1 211 ? 17.220 2.550 -67.630 1.00 46.56 211 ALA A O 1
ATOM 1601 N N . GLU A 1 212 ? 16.812 0.518 -68.501 1.00 45.25 212 GLU A N 1
ATOM 1602 C CA . GLU A 1 212 ? 17.505 0.741 -69.768 1.00 45.25 212 GLU A CA 1
ATOM 1603 C C . GLU A 1 212 ? 16.459 0.887 -70.875 1.00 45.25 212 GLU A C 1
ATOM 1605 O O . GLU A 1 212 ? 15.780 -0.070 -71.248 1.00 45.25 212 GLU A O 1
ATOM 1610 N N . HIS A 1 213 ? 16.318 2.101 -71.405 1.00 45.94 213 HIS A N 1
ATOM 1611 C CA . HIS A 1 213 ? 15.566 2.357 -72.628 1.00 45.94 213 HIS A CA 1
ATOM 1612 C C . HIS A 1 213 ? 16.459 3.120 -73.606 1.00 45.94 213 HIS A C 1
ATOM 1614 O O . HIS A 1 213 ? 17.010 4.167 -73.266 1.00 45.94 213 HIS A O 1
ATOM 1620 N N . THR A 1 214 ? 16.610 2.585 -74.818 1.00 41.03 214 THR A N 1
ATOM 1621 C CA . THR A 1 214 ? 17.245 3.261 -75.959 1.00 41.03 214 THR A CA 1
ATOM 1622 C C . THR A 1 214 ? 16.148 3.728 -76.918 1.00 41.03 214 THR A C 1
ATOM 1624 O O . THR A 1 214 ?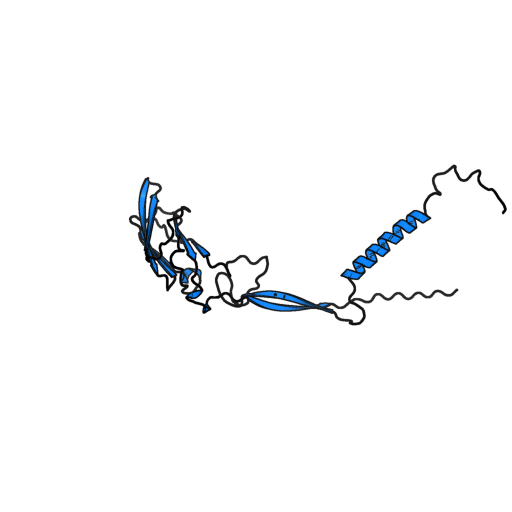 15.174 3.000 -77.113 1.00 41.03 214 THR A O 1
ATOM 1627 N N . VAL A 1 215 ? 16.286 4.949 -77.452 1.00 44.31 215 VAL A N 1
ATOM 1628 C CA . VAL A 1 215 ? 15.355 5.562 -78.424 1.00 44.31 215 VAL A CA 1
ATOM 1629 C C . VAL A 1 215 ? 15.539 4.954 -79.807 1.00 44.31 215 VAL A C 1
ATOM 1631 O O . VAL A 1 215 ? 16.715 4.800 -80.209 1.00 44.31 215 VAL A O 1
#

pLDDT: mean 72.77, std 16.31, range [27.45, 90.06]

Secondary structure (DSSP, 8-state):
------SSSSSSTTSS-SHHHHHHHHHHHHHHHHHHHHHH---TT-S-EEEEEEEEEE-S-BTTB-TT-EE-TT--S-SS--EEEEEETTS--SS-SEEEEETHHHHSS---B-TT--EEEETTEEPPPP-SSSEEEEEEE-TTSPEEEEEEEEETTTTEEEEEESSPPPTT--EEEEEEB-TTT-GGGPPPEEEEEEEEEE-PPP---------